Protein AF-A0A7W0WXT3-F1 (afdb_monomer)

Mean predicted aligned error: 9.87 Å

Foldseek 3Di:
DDQLADLVVDDPVLSVLVVVCVVVVHLVVSLVVLVVCCVPVVDQALRSLQRNLVSLCSCCVPPNVPCLQVSLVVSLVSNVVNVPCVSCVVVNVVSVVSNVVSVVVVVVLVVLLVVCVVDDLLPDDLVSLQSQLVVLLPDPALVSLLSSLVSLCVNLVPDPDLQSNQASLLSSLLSCLVSVVCVSNVVSLVVCLVCVVSHDVVSVLSSLLSQLVVCVVVVPPVSNVVSVVSVVVPPDDPAPVPDPVSLLVQLVVCLVVLVLVSNVSSLVRCVVPDDPVSCVVCVVSNVSSVPRD

Structure (mmCIF, N/CA/C/O backbone):
data_AF-A0A7W0WXT3-F1
#
_entry.id   AF-A0A7W0WXT3-F1
#
loop_
_atom_site.group_PDB
_atom_site.id
_atom_site.type_symbol
_atom_site.label_atom_id
_atom_site.label_alt_id
_atom_site.label_comp_id
_atom_site.label_asym_id
_atom_site.label_entity_id
_atom_site.label_seq_id
_atom_site.pdbx_PDB_ins_code
_atom_site.Cartn_x
_atom_site.Cartn_y
_atom_site.Cartn_z
_atom_site.occupancy
_atom_site.B_iso_or_equiv
_atom_site.auth_seq_id
_atom_site.auth_comp_id
_atom_site.auth_asym_id
_atom_site.auth_atom_id
_atom_site.pdbx_PDB_model_num
ATOM 1 N N . MET A 1 1 ? 7.977 16.049 -27.171 1.00 59.94 1 MET A N 1
ATOM 2 C CA . MET A 1 1 ? 9.254 15.889 -26.429 1.00 59.94 1 MET A CA 1
ATOM 3 C C . MET A 1 1 ? 10.232 15.123 -27.317 1.00 59.94 1 MET A C 1
ATOM 5 O O . MET A 1 1 ? 9.766 14.327 -28.118 1.00 59.94 1 MET A O 1
ATOM 9 N N . LYS A 1 2 ? 11.545 15.386 -27.258 1.00 81.50 2 LYS A N 1
ATOM 10 C CA . LYS A 1 2 ? 12.522 14.714 -28.136 1.00 81.50 2 LYS A CA 1
ATOM 11 C C . LYS A 1 2 ? 13.040 13.428 -27.480 1.00 81.50 2 LYS A C 1
ATOM 13 O O . LYS A 1 2 ? 13.512 13.492 -26.351 1.00 81.50 2 LYS A O 1
ATOM 18 N N . LEU A 1 3 ? 12.966 12.302 -28.191 1.00 88.12 3 LEU A N 1
ATOM 19 C CA . LEU A 1 3 ? 13.507 11.017 -27.741 1.00 88.12 3 LEU A CA 1
ATOM 20 C C . LEU A 1 3 ? 15.051 11.036 -27.706 1.00 88.12 3 LEU A C 1
ATOM 22 O O . LEU A 1 3 ? 15.671 11.705 -28.540 1.00 88.12 3 LEU A O 1
ATOM 26 N N . PRO A 1 4 ? 15.689 10.311 -26.766 1.00 88.31 4 PRO A N 1
ATOM 27 C CA . PRO A 1 4 ? 17.153 10.258 -26.641 1.00 88.31 4 PRO A CA 1
ATOM 28 C C . PRO A 1 4 ? 17.827 9.345 -27.679 1.00 88.31 4 PRO A C 1
ATOM 30 O O . PRO A 1 4 ? 19.053 9.353 -27.821 1.00 88.31 4 PRO A O 1
ATOM 33 N N . VAL A 1 5 ? 17.031 8.548 -28.391 1.00 89.44 5 VAL A N 1
ATOM 34 C CA . VAL A 1 5 ? 17.455 7.577 -29.401 1.00 89.44 5 VAL A CA 1
ATOM 35 C C . VAL A 1 5 ? 16.490 7.668 -30.579 1.00 89.44 5 VAL A C 1
ATOM 37 O O . VAL A 1 5 ? 15.307 7.952 -30.387 1.00 89.44 5 VAL A O 1
ATOM 40 N N . ASP A 1 6 ? 17.008 7.451 -31.784 1.00 91.25 6 ASP A N 1
ATOM 41 C CA . ASP A 1 6 ? 16.190 7.287 -32.983 1.00 91.25 6 ASP A CA 1
ATOM 42 C C . ASP A 1 6 ? 15.402 5.969 -32.912 1.00 91.25 6 ASP A C 1
ATOM 44 O O . ASP A 1 6 ? 15.968 4.933 -32.558 1.00 91.25 6 ASP A O 1
ATOM 48 N N . LEU A 1 7 ? 14.112 5.990 -33.246 1.00 91.62 7 LEU A N 1
ATOM 49 C CA . LEU A 1 7 ? 13.278 4.786 -33.209 1.00 91.62 7 LEU A CA 1
ATOM 50 C C . LEU A 1 7 ? 13.746 3.738 -34.220 1.00 91.62 7 LEU A C 1
ATOM 52 O O . LEU A 1 7 ? 13.616 2.548 -33.950 1.00 91.62 7 LEU A O 1
ATOM 56 N N . ASP A 1 8 ? 14.366 4.162 -35.321 1.00 92.94 8 ASP A N 1
ATOM 57 C CA . ASP A 1 8 ? 14.917 3.255 -36.333 1.00 92.94 8 ASP A CA 1
ATOM 58 C C . ASP A 1 8 ? 16.146 2.477 -35.821 1.00 92.94 8 ASP A C 1
ATOM 60 O O . ASP A 1 8 ? 16.571 1.491 -36.423 1.00 92.94 8 ASP A O 1
ATOM 64 N N . ALA A 1 9 ? 16.725 2.895 -34.688 1.00 91.44 9 ALA A N 1
ATOM 65 C CA . ALA A 1 9 ? 17.807 2.179 -34.014 1.00 91.44 9 ALA A CA 1
ATOM 66 C C . ALA A 1 9 ? 17.304 1.097 -33.037 1.00 91.44 9 ALA A C 1
ATOM 68 O O . ALA A 1 9 ? 18.121 0.429 -32.393 1.00 91.44 9 ALA A O 1
ATOM 69 N N . LEU A 1 10 ? 15.985 0.938 -32.895 1.00 94.00 10 LEU A N 1
ATOM 70 C CA . LEU A 1 10 ? 15.347 -0.073 -32.058 1.00 94.00 10 LEU A CA 1
ATOM 71 C C . LEU A 1 10 ? 14.785 -1.216 -32.921 1.00 94.00 10 LEU A C 1
ATOM 73 O O . LEU A 1 10 ? 14.433 -1.000 -34.080 1.00 94.00 10 LEU A O 1
ATOM 77 N N . PRO A 1 11 ? 14.647 -2.435 -32.367 1.00 94.50 11 PRO A N 1
ATOM 78 C CA . PRO A 1 11 ? 13.794 -3.460 -32.964 1.00 94.50 11 PRO A CA 1
ATOM 79 C C . PRO A 1 11 ? 12.384 -2.912 -33.234 1.00 94.50 11 PRO A C 1
ATOM 81 O O . PRO A 1 11 ? 11.833 -2.204 -32.392 1.00 94.50 11 PRO A O 1
ATOM 84 N N . GLU A 1 12 ? 11.791 -3.255 -34.380 1.00 92.62 12 GLU A N 1
ATOM 85 C CA . GLU A 1 12 ? 10.506 -2.697 -34.841 1.00 92.62 12 GLU A CA 1
ATOM 86 C C . GLU A 1 12 ? 9.376 -2.864 -33.813 1.00 92.62 12 GLU A C 1
ATOM 88 O O . GLU A 1 12 ? 8.598 -1.940 -33.575 1.00 92.62 12 GLU A O 1
ATOM 93 N N . GLU A 1 13 ? 9.335 -4.018 -33.148 1.00 92.06 13 GLU A N 1
ATOM 94 C CA . GLU A 1 13 ? 8.378 -4.317 -32.083 1.00 92.06 13 GLU A CA 1
ATOM 95 C C . GLU A 1 13 ? 8.515 -3.358 -30.892 1.00 92.06 13 GLU A C 1
ATOM 97 O O . GLU A 1 13 ? 7.525 -2.795 -30.427 1.00 92.06 13 GLU A O 1
ATOM 102 N N . LEU A 1 14 ? 9.747 -3.092 -30.452 1.00 94.19 14 LEU A N 1
ATOM 103 C CA . LEU A 1 14 ? 10.025 -2.145 -29.373 1.00 94.19 14 LEU A CA 1
ATOM 104 C C . LEU A 1 14 ? 9.733 -0.702 -29.802 1.00 94.19 14 LEU A C 1
ATOM 106 O O . LEU A 1 14 ? 9.174 0.076 -29.031 1.00 94.19 14 LEU A O 1
ATOM 110 N N . ALA A 1 15 ? 10.058 -0.342 -31.046 1.00 94.81 15 ALA A N 1
ATOM 111 C CA . ALA A 1 15 ? 9.742 0.973 -31.597 1.00 94.81 15 ALA A CA 1
ATOM 112 C C . ALA A 1 15 ? 8.228 1.237 -31.629 1.00 94.81 15 ALA A C 1
ATOM 114 O O . ALA A 1 15 ? 7.806 2.368 -31.389 1.00 94.81 15 ALA A O 1
ATOM 115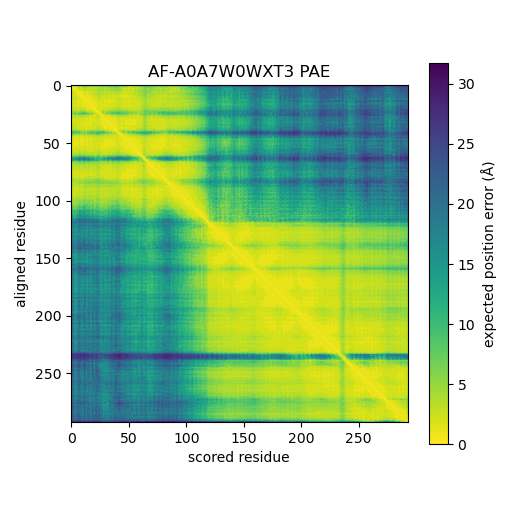 N N . ARG A 1 16 ? 7.404 0.213 -31.897 1.00 93.00 16 ARG A N 1
ATOM 116 C CA . ARG A 1 16 ? 5.939 0.314 -31.827 1.00 93.00 16 ARG A CA 1
ATOM 117 C C . ARG A 1 16 ? 5.467 0.634 -30.408 1.00 93.00 16 ARG A C 1
ATOM 119 O O . ARG A 1 16 ? 4.740 1.608 -30.248 1.00 93.00 16 ARG A O 1
ATOM 126 N N . HIS A 1 17 ? 5.944 -0.100 -29.402 1.00 91.62 17 HIS A N 1
ATOM 127 C CA . HIS A 1 17 ? 5.567 0.142 -28.005 1.00 91.62 17 HIS A CA 1
ATOM 128 C C . HIS A 1 17 ? 5.944 1.548 -27.518 1.00 91.62 17 HIS A C 1
ATOM 130 O O . HIS A 1 17 ? 5.178 2.173 -26.794 1.00 91.62 17 HIS A O 1
ATOM 136 N N . VAL A 1 18 ? 7.082 2.097 -27.965 1.00 91.94 18 VAL A N 1
ATOM 137 C CA . VAL A 1 18 ? 7.454 3.488 -27.641 1.00 91.94 18 VAL A CA 1
ATOM 138 C C . VAL A 1 18 ? 6.474 4.497 -28.250 1.00 91.94 18 VAL A C 1
ATOM 140 O O . VAL A 1 18 ? 6.168 5.496 -27.605 1.00 91.94 18 VAL A O 1
ATOM 143 N N . ARG A 1 19 ? 5.981 4.268 -29.476 1.00 90.94 19 ARG A N 1
ATOM 144 C CA . ARG A 1 19 ? 4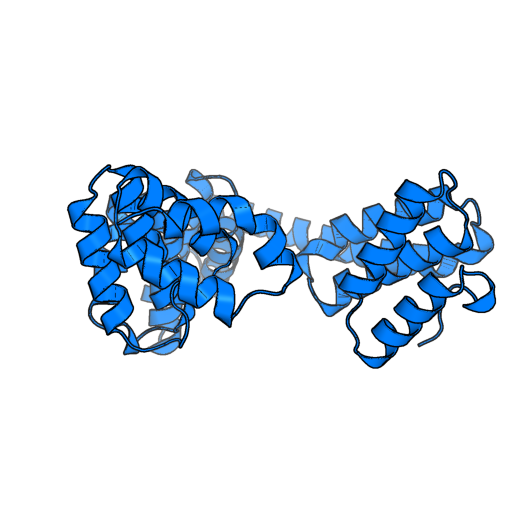.998 5.164 -30.116 1.00 90.94 19 ARG A CA 1
ATOM 145 C C . ARG A 1 19 ? 3.656 5.122 -29.390 1.00 90.94 19 ARG A C 1
ATOM 147 O O . ARG A 1 19 ? 3.127 6.174 -29.061 1.00 90.94 19 ARG A O 1
ATOM 154 N N . GLU A 1 20 ? 3.166 3.922 -29.092 1.00 86.69 20 GLU A N 1
ATOM 155 C CA . GLU A 1 20 ? 1.920 3.718 -28.339 1.00 86.69 20 GLU A CA 1
ATOM 156 C C . GLU A 1 20 ? 1.993 4.411 -26.967 1.00 86.69 20 GLU A C 1
ATOM 158 O O . GLU A 1 20 ? 1.132 5.223 -26.633 1.00 86.69 20 GLU A O 1
ATOM 163 N N . ALA A 1 21 ? 3.089 4.211 -26.226 1.00 86.44 21 ALA A N 1
ATOM 164 C CA . ALA A 1 21 ? 3.306 4.866 -24.937 1.00 86.44 21 ALA A CA 1
ATOM 165 C C . ALA A 1 21 ? 3.367 6.403 -25.031 1.00 86.44 21 ALA A C 1
ATOM 167 O O . ALA A 1 21 ? 2.906 7.097 -24.126 1.00 86.44 21 ALA A O 1
ATOM 168 N N . GLN A 1 22 ? 3.920 6.958 -26.118 1.00 84.81 22 GLN A N 1
ATOM 169 C CA . GLN A 1 22 ? 3.941 8.409 -26.341 1.00 84.81 22 GLN A CA 1
ATOM 170 C C . GLN A 1 22 ? 2.551 8.999 -26.578 1.00 84.81 22 GLN A C 1
ATOM 172 O O . GLN A 1 22 ? 2.300 10.120 -26.131 1.00 84.81 22 GLN A O 1
ATOM 177 N N . ASP A 1 23 ? 1.686 8.274 -27.284 1.00 79.19 23 ASP A N 1
ATOM 178 C CA . ASP A 1 23 ? 0.334 8.726 -27.609 1.00 79.19 23 ASP A CA 1
ATOM 179 C C . ASP A 1 23 ? -0.592 8.645 -26.385 1.00 79.19 23 ASP A C 1
ATOM 181 O O . ASP A 1 23 ? -1.422 9.532 -26.174 1.00 79.19 23 ASP A O 1
ATOM 185 N N . GLU A 1 24 ? -0.414 7.621 -25.548 1.00 75.25 24 GLU A N 1
ATOM 186 C CA . GLU A 1 24 ? -1.240 7.386 -24.357 1.00 75.25 24 GLU A CA 1
ATOM 187 C C . GLU A 1 24 ? -0.694 8.052 -23.084 1.00 75.25 24 GLU A C 1
ATOM 189 O O . GLU A 1 24 ? -1.432 8.248 -22.119 1.00 75.25 24 GLU A O 1
ATOM 194 N N . GLY A 1 25 ? 0.588 8.431 -23.071 1.00 68.75 25 GLY A N 1
ATOM 195 C CA . GLY A 1 25 ? 1.256 8.986 -21.891 1.00 68.75 25 GLY A CA 1
ATOM 196 C C . GLY A 1 25 ? 1.469 7.965 -20.768 1.00 68.75 25 GLY A C 1
ATOM 197 O O . GLY A 1 25 ? 1.592 8.355 -19.610 1.00 68.75 25 GLY A O 1
ATOM 198 N N . LEU A 1 26 ? 1.485 6.669 -21.096 1.00 76.44 26 LEU A N 1
ATOM 199 C CA . LEU A 1 26 ? 1.658 5.562 -20.154 1.00 76.44 26 LEU A CA 1
ATOM 200 C C . LEU A 1 26 ? 2.834 4.691 -20.600 1.00 76.44 26 LEU A C 1
ATOM 202 O O . LEU A 1 26 ? 2.798 4.071 -21.660 1.00 76.44 26 LEU A O 1
ATOM 206 N N . TRP A 1 27 ? 3.891 4.643 -19.789 1.00 83.94 27 TRP A N 1
ATOM 207 C CA . TRP A 1 27 ? 5.150 3.981 -20.154 1.00 83.94 27 TRP A CA 1
ATOM 208 C C . TRP A 1 27 ? 5.266 2.537 -19.652 1.00 83.94 27 TRP A C 1
ATOM 210 O O . TRP A 1 27 ? 6.140 1.814 -20.129 1.00 83.94 27 TRP A O 1
ATOM 220 N N . GLY A 1 28 ? 4.399 2.107 -18.727 1.00 84.69 28 GLY A N 1
ATOM 221 C CA . GLY A 1 28 ? 4.479 0.804 -18.052 1.00 84.69 28 GLY A CA 1
ATOM 222 C C . GLY A 1 28 ? 4.554 -0.394 -19.004 1.00 84.69 28 GLY A C 1
ATOM 223 O O . GLY A 1 28 ? 5.505 -1.172 -18.939 1.00 84.69 28 GLY A O 1
ATOM 224 N N . ASP A 1 29 ? 3.622 -0.497 -19.953 1.00 84.31 29 ASP A N 1
ATOM 225 C CA . ASP A 1 29 ? 3.583 -1.615 -20.910 1.00 84.31 29 ASP A CA 1
ATOM 226 C C . ASP A 1 29 ? 4.812 -1.633 -21.838 1.00 84.31 29 ASP A C 1
ATOM 228 O O . ASP A 1 29 ? 5.350 -2.695 -22.166 1.00 84.31 29 ASP A O 1
ATOM 232 N N . ALA A 1 30 ? 5.313 -0.455 -22.227 1.00 90.81 30 ALA A N 1
ATOM 233 C CA . ALA A 1 30 ? 6.529 -0.345 -23.027 1.00 90.81 30 ALA A CA 1
ATOM 234 C C . ALA A 1 30 ? 7.783 -0.732 -22.226 1.00 90.81 30 ALA A C 1
ATOM 236 O O . ALA A 1 30 ? 8.685 -1.368 -22.770 1.00 90.81 30 ALA A O 1
ATOM 237 N N . ILE A 1 31 ? 7.844 -0.393 -20.935 1.00 93.12 31 ILE A N 1
ATOM 238 C CA . ILE A 1 31 ? 8.919 -0.827 -20.034 1.00 93.12 31 ILE A CA 1
ATOM 239 C C . ILE A 1 31 ? 8.930 -2.359 -19.931 1.00 93.12 31 ILE A C 1
ATOM 241 O O . ILE A 1 31 ? 9.986 -2.956 -20.147 1.00 93.12 31 ILE A O 1
ATOM 245 N N . GLU A 1 32 ? 7.774 -2.997 -19.699 1.00 90.31 32 GLU A N 1
ATOM 246 C CA . GLU A 1 32 ? 7.665 -4.465 -19.627 1.00 90.31 32 GLU A CA 1
ATOM 247 C C . GLU A 1 32 ? 8.148 -5.137 -20.922 1.00 90.31 32 GLU A C 1
ATOM 249 O O . GLU A 1 32 ? 8.932 -6.089 -20.877 1.00 90.31 32 GLU A O 1
ATOM 254 N N . ALA A 1 33 ? 7.737 -4.619 -22.085 1.00 92.00 33 ALA A N 1
ATOM 255 C CA . ALA A 1 33 ? 8.147 -5.159 -23.380 1.00 92.00 33 ALA A CA 1
ATOM 256 C C . ALA A 1 33 ? 9.671 -5.078 -23.595 1.00 92.00 33 ALA A C 1
ATOM 258 O O . ALA A 1 33 ? 10.285 -6.016 -24.106 1.00 92.00 33 ALA A O 1
ATOM 259 N N . PHE A 1 34 ? 10.304 -3.977 -23.179 1.00 95.56 34 PHE A N 1
ATOM 260 C CA . PHE A 1 34 ? 11.757 -3.811 -23.280 1.00 95.56 34 PHE A CA 1
ATOM 261 C C . PHE A 1 34 ? 12.517 -4.747 -22.338 1.00 95.56 34 PHE A C 1
ATOM 263 O O . PHE A 1 34 ? 13.553 -5.288 -22.727 1.00 95.56 34 PHE A O 1
ATOM 270 N N . GLU A 1 35 ? 12.032 -4.931 -21.110 1.00 93.44 35 GLU A N 1
ATOM 271 C CA . GLU A 1 35 ? 12.643 -5.842 -20.139 1.00 93.44 35 GLU A CA 1
ATOM 272 C C . GLU A 1 35 ? 12.563 -7.294 -20.615 1.00 93.44 35 GLU A C 1
ATOM 274 O O . GLU A 1 35 ? 13.596 -7.962 -20.686 1.00 93.44 35 GLU A O 1
ATOM 279 N N . ALA A 1 36 ? 11.381 -7.740 -21.053 1.00 92.19 36 ALA A N 1
ATOM 280 C CA . ALA A 1 36 ? 11.187 -9.079 -21.606 1.00 92.19 36 ALA A CA 1
ATOM 281 C C . ALA A 1 36 ? 12.091 -9.328 -22.824 1.00 92.19 36 ALA A C 1
ATOM 283 O O . ALA A 1 36 ? 12.776 -10.348 -22.904 1.00 92.19 36 ALA A O 1
ATOM 284 N N . TRP A 1 37 ? 12.170 -8.358 -23.740 1.00 94.38 37 TRP A N 1
ATOM 285 C CA . TRP A 1 37 ? 13.035 -8.469 -24.911 1.00 94.38 37 TRP A CA 1
ATOM 286 C C . TRP A 1 37 ? 14.519 -8.575 -24.533 1.00 94.38 37 TRP A C 1
ATOM 288 O O . TRP A 1 37 ? 15.250 -9.368 -25.127 1.00 94.38 37 TRP A O 1
ATOM 298 N N . LEU A 1 38 ? 14.989 -7.797 -23.549 1.00 92.75 38 LEU A N 1
ATOM 299 C CA . LEU A 1 38 ? 16.383 -7.850 -23.088 1.00 92.75 38 LEU A CA 1
ATOM 300 C C . LEU A 1 38 ? 16.732 -9.197 -22.440 1.00 92.75 38 LEU A C 1
ATOM 302 O O . LEU A 1 38 ? 17.863 -9.665 -22.610 1.00 92.75 38 LEU A O 1
ATOM 306 N N . ASP A 1 39 ? 15.786 -9.804 -21.726 1.00 89.62 39 ASP A N 1
ATOM 307 C CA . ASP A 1 39 ? 15.954 -11.120 -21.107 1.00 89.62 39 ASP A CA 1
ATOM 308 C C . ASP A 1 39 ? 16.013 -12.241 -22.160 1.00 89.62 39 ASP A C 1
ATOM 310 O O . ASP A 1 39 ? 16.836 -13.154 -22.054 1.00 89.62 39 ASP A O 1
ATOM 314 N N . GLU A 1 40 ? 15.209 -12.145 -23.222 1.00 88.44 40 GLU A N 1
ATOM 315 C CA . GLU A 1 40 ? 15.158 -13.136 -24.305 1.00 88.44 40 GLU A CA 1
ATOM 316 C C . GLU A 1 40 ? 16.307 -13.006 -25.318 1.00 88.44 40 GLU A C 1
ATOM 318 O O . GLU A 1 40 ? 16.862 -14.008 -25.778 1.00 88.44 40 GLU A O 1
ATOM 323 N N . ALA A 1 41 ? 16.698 -11.780 -25.679 1.00 82.44 41 ALA A N 1
ATOM 324 C CA . ALA A 1 41 ? 17.658 -11.526 -26.754 1.00 82.44 41 ALA A CA 1
ATOM 325 C C . ALA A 1 41 ? 19.098 -11.958 -26.415 1.00 82.44 41 ALA A C 1
ATOM 327 O O . ALA A 1 41 ? 19.949 -12.048 -27.309 1.00 82.44 41 ALA A O 1
ATOM 328 N N . GLY A 1 42 ? 19.412 -12.162 -25.129 1.00 75.81 42 GLY A N 1
ATOM 329 C CA . GLY A 1 42 ? 20.752 -12.523 -24.645 1.00 75.81 42 GLY A CA 1
ATOM 330 C C . GLY A 1 42 ? 21.839 -11.476 -24.944 1.00 75.81 42 GLY A C 1
ATOM 331 O O . GLY A 1 42 ? 23.031 -11.736 -24.764 1.00 75.81 42 GLY A O 1
ATOM 332 N N . LYS A 1 43 ? 21.449 -10.291 -25.429 1.00 84.75 43 LYS A N 1
ATOM 333 C CA . LYS A 1 43 ? 22.307 -9.147 -25.756 1.00 84.75 43 LYS A CA 1
ATOM 334 C C . LYS A 1 43 ? 21.623 -7.866 -25.303 1.00 84.75 43 LYS A C 1
ATOM 336 O O . LYS A 1 43 ? 20.409 -7.736 -25.396 1.00 84.75 43 LYS A O 1
ATOM 341 N N . ARG A 1 44 ? 22.426 -6.892 -24.875 1.00 92.56 44 ARG A N 1
ATOM 342 C CA . ARG A 1 44 ? 21.950 -5.636 -24.280 1.00 92.56 44 ARG A CA 1
ATOM 343 C C . ARG A 1 44 ? 22.446 -4.433 -25.097 1.00 92.56 44 ARG A C 1
ATOM 345 O O . ARG A 1 44 ? 23.456 -3.823 -24.752 1.00 92.56 44 ARG A O 1
ATOM 352 N N . PRO A 1 45 ? 21.830 -4.151 -26.263 1.00 94.50 45 PRO A N 1
ATOM 353 C CA . PRO A 1 45 ? 22.291 -3.106 -27.172 1.00 94.50 45 PRO A CA 1
ATOM 354 C C . PRO A 1 45 ? 22.033 -1.703 -26.606 1.00 94.50 45 PRO A C 1
ATOM 356 O O . PRO A 1 45 ? 20.984 -1.429 -26.025 1.00 94.50 45 PRO A O 1
ATOM 359 N N . ALA A 1 46 ? 22.981 -0.787 -26.830 1.00 94.38 46 ALA A N 1
ATOM 360 C CA . ALA A 1 46 ? 22.945 0.565 -26.269 1.00 94.38 46 ALA A CA 1
ATOM 361 C C . ALA A 1 46 ? 21.661 1.367 -26.590 1.00 94.38 46 ALA A C 1
ATOM 363 O O . ALA A 1 46 ? 21.117 1.955 -25.658 1.00 94.38 46 ALA A O 1
ATOM 364 N N . PRO A 1 47 ? 21.118 1.378 -27.829 1.00 94.75 47 PRO A N 1
ATOM 365 C CA . PRO A 1 47 ? 19.852 2.058 -28.138 1.00 94.75 47 PRO A CA 1
ATOM 366 C C . PRO A 1 47 ? 18.681 1.623 -27.245 1.00 94.75 47 PRO A C 1
ATOM 368 O O . PRO A 1 47 ? 17.932 2.466 -26.755 1.00 94.75 47 PRO A O 1
ATOM 371 N N . VAL A 1 48 ? 18.569 0.317 -26.978 1.00 95.75 48 VAL A N 1
ATOM 372 C CA . VAL A 1 48 ? 17.501 -0.267 -26.151 1.00 95.75 48 VAL A CA 1
ATOM 373 C C . VAL A 1 48 ? 17.692 0.112 -24.682 1.00 95.75 48 VAL A C 1
ATOM 375 O O . VAL A 1 48 ? 16.747 0.566 -24.046 1.00 95.75 48 VAL A O 1
ATOM 378 N N . LEU A 1 49 ? 18.923 0.021 -24.162 1.00 96.62 49 LEU A N 1
ATOM 379 C CA . LEU A 1 49 ? 19.242 0.413 -22.781 1.00 96.62 49 LEU A CA 1
ATOM 380 C C . LEU A 1 49 ? 18.980 1.903 -22.516 1.00 96.62 49 LEU A C 1
ATOM 382 O O . LEU A 1 49 ? 18.427 2.258 -21.477 1.00 96.62 49 LEU A O 1
ATOM 386 N N . ILE A 1 50 ? 19.355 2.779 -23.454 1.00 96.56 50 ILE A N 1
ATOM 387 C CA . ILE A 1 50 ? 19.156 4.230 -23.324 1.00 96.56 50 ILE A CA 1
ATOM 388 C C . ILE A 1 50 ? 17.665 4.582 -23.371 1.00 96.56 50 ILE A C 1
ATOM 390 O O . ILE A 1 50 ? 17.219 5.428 -22.596 1.00 96.56 50 ILE A O 1
ATOM 394 N N . MET A 1 51 ? 16.893 3.942 -24.255 1.00 96.69 51 MET A N 1
ATOM 395 C CA . MET A 1 51 ? 15.449 4.165 -24.329 1.00 96.69 51 MET A CA 1
ATOM 396 C C . MET A 1 51 ? 14.735 3.641 -23.077 1.00 96.69 51 MET A C 1
ATOM 398 O O . MET A 1 51 ? 13.929 4.365 -22.502 1.00 96.69 51 MET A O 1
ATOM 402 N N . LEU A 1 52 ? 15.092 2.450 -22.583 1.00 96.56 52 LEU A N 1
ATOM 403 C CA . LEU A 1 52 ? 14.552 1.921 -21.328 1.00 96.56 52 LEU A CA 1
ATOM 404 C C . LEU A 1 52 ? 14.856 2.847 -20.140 1.00 96.56 52 LEU A C 1
ATOM 406 O O . LEU A 1 52 ? 13.960 3.165 -19.365 1.00 96.56 52 LEU A O 1
ATOM 410 N N . ALA A 1 53 ? 16.091 3.348 -20.027 1.00 96.31 53 ALA A N 1
ATOM 411 C CA . ALA A 1 53 ? 16.464 4.313 -18.991 1.00 96.31 53 ALA A CA 1
ATOM 412 C C . ALA A 1 53 ? 15.616 5.595 -19.048 1.00 96.31 53 ALA A C 1
ATOM 414 O O . ALA A 1 53 ? 15.234 6.142 -18.014 1.00 96.31 53 ALA A O 1
ATOM 415 N N . PHE A 1 54 ? 15.314 6.075 -20.255 1.00 94.81 54 PHE A N 1
ATOM 416 C CA . PHE A 1 54 ? 14.448 7.230 -20.451 1.00 94.81 54 PHE A CA 1
ATOM 417 C C . PHE A 1 54 ? 13.008 6.949 -20.030 1.00 94.81 54 PHE A C 1
ATOM 419 O O . PHE A 1 54 ? 12.455 7.744 -19.277 1.00 94.81 54 PHE A O 1
ATOM 426 N N . MET A 1 55 ? 12.423 5.828 -20.458 1.00 93.75 55 MET A N 1
ATOM 427 C CA . MET A 1 55 ? 11.047 5.471 -20.102 1.00 93.75 55 MET A CA 1
ATOM 428 C C . MET A 1 55 ? 10.888 5.283 -18.591 1.00 93.75 55 MET A C 1
ATOM 430 O O . MET A 1 55 ? 9.985 5.877 -18.017 1.00 93.75 55 MET A O 1
ATOM 434 N N . LEU A 1 56 ? 11.819 4.585 -17.925 1.00 91.38 56 LEU A N 1
ATOM 435 C CA . LEU A 1 56 ? 11.827 4.447 -16.459 1.00 91.38 56 LEU A CA 1
ATOM 436 C C . LEU A 1 56 ? 11.872 5.806 -15.750 1.00 91.38 56 LEU A C 1
ATOM 438 O O . LEU A 1 56 ? 11.181 6.023 -14.760 1.00 91.38 56 LEU A O 1
ATOM 442 N N . TYR A 1 57 ? 12.681 6.741 -16.256 1.00 90.81 57 TYR A N 1
ATOM 443 C CA . TYR A 1 57 ? 12.742 8.087 -15.696 1.00 90.81 57 TYR A CA 1
ATOM 444 C C . TYR A 1 57 ? 11.447 8.882 -15.923 1.00 90.81 57 TYR A C 1
ATOM 446 O O . TYR A 1 57 ? 11.022 9.619 -15.035 1.00 90.81 57 TYR A O 1
ATOM 454 N N . ARG A 1 58 ? 10.822 8.756 -17.100 1.00 88.62 58 ARG A N 1
ATOM 455 C CA . ARG A 1 58 ? 9.543 9.418 -17.401 1.00 88.62 58 ARG A CA 1
ATOM 456 C C . ARG A 1 58 ? 8.421 8.885 -16.526 1.00 88.62 58 ARG A C 1
ATOM 458 O O . ARG A 1 58 ? 7.736 9.689 -15.904 1.00 88.62 58 ARG A O 1
ATOM 465 N N . ASP A 1 59 ? 8.317 7.569 -16.418 1.00 86.38 59 ASP A N 1
ATOM 466 C CA . ASP A 1 59 ? 7.335 6.890 -15.579 1.00 86.38 59 ASP A CA 1
ATOM 467 C C . ASP A 1 59 ? 7.452 7.329 -14.110 1.00 86.38 59 ASP A C 1
ATOM 469 O O . ASP A 1 59 ? 6.473 7.756 -13.497 1.00 86.38 59 ASP A O 1
ATOM 473 N N . ALA A 1 60 ? 8.683 7.402 -13.586 1.00 83.94 60 ALA A N 1
ATOM 474 C CA . ALA A 1 60 ? 8.946 7.900 -12.236 1.00 83.94 60 ALA A CA 1
ATOM 475 C C . ALA A 1 60 ? 8.509 9.363 -12.015 1.00 83.94 60 ALA A C 1
ATOM 477 O O . ALA A 1 60 ? 8.120 9.740 -10.913 1.00 83.94 60 ALA A O 1
ATOM 478 N N . LEU A 1 61 ? 8.581 10.220 -13.039 1.00 81.69 61 LEU A N 1
ATOM 479 C CA . LEU A 1 61 ? 8.142 11.614 -12.927 1.00 81.69 61 LEU A CA 1
ATOM 480 C C . LEU A 1 61 ? 6.629 11.794 -13.086 1.00 81.69 61 LEU A C 1
ATOM 482 O O . LEU A 1 61 ? 6.082 12.748 -12.533 1.00 81.69 61 LEU A O 1
ATOM 486 N N . GLU A 1 62 ? 5.984 10.952 -13.891 1.00 72.44 62 GLU A N 1
ATOM 487 C CA . GLU A 1 62 ? 4.580 11.107 -14.286 1.00 72.44 62 GLU A CA 1
ATOM 488 C C . GLU A 1 62 ? 3.627 10.337 -13.370 1.00 72.44 62 GLU A C 1
ATOM 490 O O . GLU A 1 62 ? 2.542 10.836 -13.073 1.00 72.44 62 GLU A O 1
ATOM 495 N N . VAL A 1 63 ? 4.036 9.162 -12.886 1.00 59.38 63 VAL A N 1
ATOM 496 C CA . VAL A 1 63 ? 3.147 8.229 -12.183 1.00 59.38 63 VAL A CA 1
ATOM 497 C C . VAL A 1 63 ? 3.466 8.147 -10.687 1.00 59.38 63 VAL A C 1
ATOM 499 O O . VAL A 1 63 ? 2.543 8.054 -9.878 1.00 59.38 63 VAL A O 1
ATOM 502 N N . MET A 1 64 ? 4.745 8.209 -10.279 1.00 58.56 64 MET A N 1
ATOM 503 C CA . MET A 1 64 ? 5.143 7.886 -8.895 1.00 58.56 64 MET A CA 1
ATOM 504 C C . MET A 1 64 ? 6.297 8.755 -8.361 1.00 58.56 64 MET A C 1
ATOM 506 O O . MET A 1 64 ? 7.463 8.364 -8.416 1.00 58.56 64 MET A O 1
ATOM 510 N N . VAL A 1 65 ? 5.968 9.902 -7.746 1.00 58.09 65 VAL A N 1
ATOM 511 C CA . VAL A 1 65 ? 6.947 10.832 -7.127 1.00 58.09 65 VAL A CA 1
ATOM 512 C C . VAL A 1 65 ? 7.894 10.122 -6.148 1.00 58.09 65 VAL A C 1
ATOM 514 O O . VAL A 1 65 ? 9.067 10.480 -6.070 1.00 58.09 65 VAL A O 1
ATOM 517 N N . ASP A 1 66 ? 7.420 9.085 -5.458 1.00 63.50 66 ASP A N 1
ATOM 518 C CA . ASP A 1 66 ? 8.183 8.376 -4.424 1.00 63.50 66 ASP A CA 1
ATOM 519 C C . ASP A 1 66 ? 9.167 7.325 -4.978 1.00 63.50 66 ASP A C 1
ATOM 521 O O . ASP A 1 66 ? 9.931 6.736 -4.215 1.00 63.50 66 ASP A O 1
ATOM 525 N N . GLN A 1 67 ? 9.185 7.088 -6.296 1.00 75.06 67 GLN A N 1
ATOM 526 C CA . GLN A 1 67 ? 10.086 6.125 -6.951 1.00 75.06 67 GLN A CA 1
ATOM 527 C C . GLN A 1 67 ? 11.216 6.787 -7.754 1.00 75.06 67 GLN A C 1
ATOM 529 O O . GLN A 1 67 ? 12.018 6.096 -8.390 1.00 75.06 67 GLN A O 1
ATOM 534 N N . VAL A 1 68 ? 11.326 8.121 -7.711 1.00 83.38 68 VAL A N 1
ATOM 535 C CA . VAL A 1 68 ? 12.323 8.885 -8.480 1.00 83.38 68 VAL A CA 1
ATOM 536 C C . VAL A 1 68 ? 13.760 8.470 -8.145 1.00 83.38 68 VAL A C 1
ATOM 538 O O . VAL A 1 68 ? 14.581 8.376 -9.059 1.00 83.38 68 VAL A O 1
ATOM 541 N N . ASP A 1 69 ? 14.082 8.186 -6.877 1.00 85.19 69 ASP A N 1
ATOM 542 C CA . ASP A 1 69 ? 15.424 7.721 -6.493 1.00 85.19 69 ASP A CA 1
ATOM 543 C C . ASP A 1 69 ? 15.736 6.313 -7.031 1.00 85.19 69 ASP A C 1
ATOM 545 O O . ASP A 1 69 ? 16.772 6.098 -7.669 1.00 85.19 69 ASP A O 1
ATOM 549 N N . GLU A 1 70 ? 14.831 5.354 -6.820 1.00 87.69 70 GLU A N 1
ATOM 550 C CA . GLU A 1 70 ? 15.023 3.954 -7.215 1.00 87.69 70 GLU A CA 1
ATOM 551 C C . GLU A 1 70 ? 15.102 3.804 -8.739 1.00 87.69 70 GLU A C 1
ATOM 553 O O . GLU A 1 70 ? 16.113 3.331 -9.274 1.00 87.69 70 GLU A O 1
ATOM 558 N N . LEU A 1 71 ? 14.070 4.266 -9.450 1.00 88.94 71 LEU A N 1
ATOM 559 C CA . LEU A 1 71 ? 13.996 4.164 -10.906 1.00 88.94 71 LEU A CA 1
ATOM 560 C C . LEU A 1 71 ? 15.041 5.054 -11.582 1.00 88.94 71 LEU A C 1
ATOM 562 O O . LEU A 1 71 ? 15.635 4.650 -12.581 1.00 88.94 71 LEU A O 1
ATOM 566 N N . GLY A 1 72 ? 15.350 6.220 -11.006 1.00 90.81 72 GLY A N 1
ATOM 567 C CA . GLY A 1 72 ? 16.435 7.080 -11.476 1.00 90.81 72 GLY A CA 1
ATOM 568 C C . GLY A 1 72 ? 17.814 6.431 -11.325 1.00 90.81 72 GLY A C 1
ATOM 569 O O . GLY A 1 72 ? 18.628 6.480 -12.248 1.00 90.81 72 GLY A O 1
ATOM 570 N N . THR A 1 73 ? 18.080 5.754 -10.205 1.00 92.06 73 THR A N 1
ATOM 571 C CA . THR A 1 73 ? 19.332 5.004 -10.002 1.00 92.06 73 THR A CA 1
ATOM 572 C C . THR A 1 73 ? 19.441 3.837 -10.984 1.00 92.06 73 THR A C 1
ATOM 574 O O . THR A 1 73 ? 20.496 3.637 -11.594 1.00 92.06 73 THR A O 1
ATOM 577 N N . ARG A 1 74 ? 18.341 3.106 -11.204 1.00 94.44 74 ARG A N 1
ATOM 578 C CA . ARG A 1 74 ? 18.271 2.026 -12.197 1.00 94.44 74 ARG A CA 1
ATOM 579 C C . ARG A 1 74 ? 18.506 2.549 -13.617 1.00 94.44 74 ARG A C 1
ATOM 581 O O . ARG A 1 74 ? 19.291 1.965 -14.362 1.00 94.44 74 ARG A O 1
ATOM 588 N N . ALA A 1 75 ? 17.904 3.683 -13.967 1.00 94.81 75 ALA A N 1
ATOM 589 C CA . ALA A 1 75 ? 18.118 4.349 -15.245 1.00 94.81 75 ALA A CA 1
ATOM 590 C C . ALA A 1 75 ? 19.588 4.759 -15.437 1.00 94.81 75 ALA A C 1
ATOM 592 O O . ALA A 1 75 ? 20.156 4.490 -16.493 1.00 94.81 75 ALA A O 1
ATOM 593 N N . ILE A 1 76 ? 20.250 5.330 -14.422 1.00 95.06 76 ILE A N 1
ATOM 594 C CA . ILE A 1 76 ? 21.688 5.658 -14.489 1.00 95.06 76 ILE A CA 1
ATOM 595 C C . ILE A 1 76 ? 22.529 4.400 -14.745 1.00 95.06 76 ILE A C 1
ATOM 597 O O . ILE A 1 76 ? 23.406 4.432 -15.609 1.00 95.06 76 ILE A O 1
ATOM 601 N N . ALA A 1 77 ? 22.238 3.288 -14.064 1.00 95.75 77 ALA A N 1
ATOM 602 C CA . ALA A 1 77 ? 22.954 2.029 -14.273 1.00 95.75 77 ALA A CA 1
ATOM 603 C C . ALA A 1 77 ? 22.819 1.512 -15.719 1.00 95.75 77 ALA A C 1
ATOM 605 O O . ALA A 1 77 ? 23.806 1.075 -16.309 1.00 95.75 77 ALA A O 1
ATOM 606 N N . LEU A 1 78 ? 21.630 1.631 -16.323 1.00 96.06 78 LEU A N 1
ATOM 607 C CA . LEU A 1 78 ? 21.405 1.296 -17.735 1.00 96.06 78 LEU A CA 1
ATOM 608 C C . LEU A 1 78 ? 22.202 2.211 -18.684 1.00 96.06 78 LEU A C 1
ATOM 610 O O . LEU A 1 78 ? 22.751 1.742 -19.683 1.00 96.06 78 LEU A O 1
ATOM 614 N N . LEU A 1 79 ? 22.318 3.508 -18.372 1.00 95.56 79 LEU A N 1
ATOM 615 C CA . LEU A 1 79 ? 23.136 4.444 -19.158 1.00 95.56 79 LEU A CA 1
ATOM 616 C C . LEU A 1 79 ? 24.638 4.142 -19.054 1.00 95.56 79 LEU A C 1
ATOM 618 O O . LEU A 1 79 ? 25.357 4.304 -20.046 1.00 95.56 79 LEU A O 1
ATOM 622 N N . ASP A 1 80 ? 25.112 3.710 -17.883 1.00 94.94 80 ASP A N 1
ATOM 623 C CA . ASP A 1 80 ? 26.495 3.267 -17.682 1.00 94.94 80 ASP A CA 1
ATOM 624 C C . ASP A 1 80 ? 26.767 1.957 -18.446 1.00 94.94 80 ASP A C 1
ATOM 626 O O . ASP A 1 80 ? 27.799 1.825 -19.113 1.00 94.94 80 ASP A O 1
ATOM 630 N N . GLU A 1 81 ? 25.810 1.023 -18.438 1.00 95.12 81 GLU A N 1
ATOM 631 C CA . GLU A 1 81 ? 25.883 -0.232 -19.191 1.00 95.12 81 GLU A CA 1
ATOM 632 C C . GLU A 1 81 ? 25.939 -0.000 -20.711 1.00 95.12 81 GLU A C 1
ATOM 634 O O . GLU A 1 81 ? 26.706 -0.662 -21.415 1.00 95.12 81 GLU A O 1
ATOM 639 N N . ALA A 1 82 ? 25.195 0.987 -21.218 1.00 93.62 82 ALA A N 1
ATOM 640 C CA . ALA A 1 82 ? 25.172 1.331 -22.638 1.00 93.62 82 ALA A CA 1
ATOM 641 C C . ALA A 1 82 ? 26.544 1.779 -23.183 1.00 93.62 82 ALA A C 1
ATOM 643 O O . ALA A 1 82 ? 26.762 1.723 -24.394 1.00 93.62 82 ALA A O 1
ATOM 644 N N . LYS A 1 83 ? 27.477 2.223 -22.321 1.00 90.12 83 LYS A N 1
ATOM 645 C CA . LYS A 1 83 ? 28.844 2.663 -22.680 1.00 90.12 83 LYS A CA 1
ATOM 646 C C . LYS A 1 83 ? 28.893 3.747 -23.776 1.00 90.12 83 LYS A C 1
ATOM 648 O O . LYS A 1 83 ? 29.852 3.820 -24.542 1.00 90.12 83 LYS A O 1
ATOM 653 N N . GLN A 1 84 ? 27.889 4.631 -23.822 1.00 90.25 84 GLN A N 1
ATOM 654 C CA . GLN A 1 84 ? 27.772 5.744 -24.784 1.00 90.25 84 GLN A CA 1
ATOM 655 C C . GLN A 1 84 ? 27.741 7.126 -24.091 1.00 90.25 84 GLN A C 1
ATOM 657 O O . GLN A 1 84 ? 26.781 7.884 -24.243 1.00 90.25 84 GLN A O 1
ATOM 662 N N . PRO A 1 85 ? 28.789 7.519 -23.339 1.00 84.00 85 PRO A N 1
ATOM 663 C CA . PRO A 1 85 ? 28.738 8.668 -22.427 1.00 84.00 85 PRO A CA 1
ATOM 664 C C . PRO A 1 85 ? 28.429 10.009 -23.109 1.00 84.00 85 PRO A C 1
ATOM 666 O O . PRO A 1 85 ? 27.828 10.885 -22.496 1.00 84.00 85 PRO A O 1
ATOM 669 N N . LYS A 1 86 ? 28.809 10.192 -24.382 1.00 87.00 86 LYS A N 1
ATOM 670 C CA . LYS A 1 86 ? 28.494 11.420 -25.136 1.00 87.00 86 LYS A CA 1
ATOM 671 C C . LYS A 1 86 ? 27.008 11.525 -25.483 1.00 87.00 86 LYS A C 1
ATOM 673 O O . LYS A 1 86 ? 26.454 12.616 -25.416 1.00 87.00 86 LYS A O 1
ATOM 678 N N . GLN A 1 87 ? 26.379 10.405 -25.840 1.00 86.50 87 GLN A N 1
ATOM 679 C CA . GLN A 1 87 ? 24.962 10.350 -26.198 1.00 86.50 87 GLN A CA 1
ATOM 680 C C . GLN A 1 87 ? 24.071 10.440 -24.952 1.00 86.50 87 GLN A C 1
ATOM 682 O O . GLN A 1 87 ? 23.013 11.060 -24.993 1.00 86.50 87 GLN A O 1
ATOM 687 N N . THR A 1 88 ? 24.521 9.879 -23.826 1.00 91.00 88 THR A N 1
ATOM 688 C CA . THR A 1 88 ? 23.731 9.797 -22.588 1.00 91.00 88 THR A CA 1
ATOM 689 C C . THR A 1 88 ? 23.925 10.975 -21.633 1.00 91.00 88 THR A C 1
ATOM 691 O O . THR A 1 88 ? 23.135 11.130 -20.705 1.00 91.00 88 THR A O 1
ATOM 694 N N . ALA A 1 89 ? 24.925 11.841 -21.844 1.00 90.38 89 ALA A N 1
ATOM 695 C CA . ALA A 1 89 ? 25.302 12.898 -20.896 1.00 90.38 89 ALA A CA 1
ATOM 696 C C . ALA A 1 89 ? 24.155 13.840 -20.488 1.00 90.38 89 ALA A C 1
ATOM 698 O O . ALA A 1 89 ? 24.075 14.237 -19.325 1.00 90.38 89 ALA A O 1
ATOM 699 N N . ALA A 1 90 ? 23.292 14.229 -21.430 1.00 90.81 90 ALA A N 1
ATOM 700 C CA . ALA A 1 90 ? 22.180 15.135 -21.145 1.00 90.81 90 ALA A CA 1
ATOM 701 C C . ALA A 1 90 ? 21.125 14.463 -20.254 1.00 90.81 90 ALA A C 1
ATOM 703 O O . ALA A 1 90 ? 20.810 14.989 -19.188 1.00 90.81 90 ALA A O 1
ATOM 704 N N . LEU A 1 91 ? 20.668 13.272 -20.657 1.00 92.44 91 LEU A N 1
ATOM 705 C CA . LEU A 1 91 ? 19.701 12.468 -19.911 1.00 92.44 91 LEU A CA 1
ATOM 706 C C . LEU A 1 91 ? 20.234 12.104 -18.518 1.00 92.44 91 LEU A C 1
ATOM 708 O O . LEU A 1 91 ? 19.546 12.301 -17.522 1.00 92.44 91 LEU A O 1
ATOM 712 N N . ARG A 1 92 ? 21.500 11.678 -18.426 1.00 94.56 92 ARG A N 1
ATOM 713 C CA . ARG A 1 92 ? 22.164 11.375 -17.151 1.00 94.56 92 ARG A CA 1
ATOM 714 C C . ARG A 1 92 ? 22.110 12.555 -16.182 1.00 94.56 92 ARG A C 1
ATOM 716 O O . ARG A 1 92 ? 21.693 12.384 -15.044 1.00 94.56 92 ARG A O 1
ATOM 723 N N . ARG A 1 93 ? 22.494 13.756 -16.629 1.00 93.44 93 ARG A N 1
ATOM 724 C CA . ARG A 1 93 ? 22.475 14.964 -15.782 1.00 93.44 93 ARG A CA 1
ATOM 725 C C . ARG A 1 93 ? 21.071 15.321 -15.305 1.00 93.44 93 ARG A C 1
ATOM 727 O O . ARG A 1 93 ? 20.922 15.883 -14.224 1.00 93.44 93 ARG A O 1
ATOM 734 N N . GLU A 1 94 ? 20.058 15.072 -16.124 1.00 92.69 94 GLU A N 1
ATOM 735 C CA . GLU A 1 94 ? 18.667 15.324 -15.757 1.00 92.69 94 GLU A CA 1
ATOM 736 C C . GLU A 1 94 ? 18.205 14.368 -14.652 1.00 92.69 94 GLU A C 1
ATOM 738 O O . GLU A 1 94 ? 17.730 14.831 -13.610 1.00 92.69 94 GLU A O 1
ATOM 743 N N . ILE A 1 95 ? 18.467 13.069 -14.829 1.00 92.62 95 ILE A N 1
ATOM 744 C CA . ILE A 1 95 ? 18.162 12.026 -13.845 1.00 92.62 95 ILE A CA 1
ATOM 745 C C . ILE A 1 95 ? 18.915 12.288 -12.534 1.00 92.62 95 ILE A C 1
ATOM 747 O O . ILE A 1 95 ? 18.295 12.354 -11.477 1.00 92.62 95 ILE A O 1
ATOM 751 N N . GLU A 1 96 ? 20.227 12.545 -12.582 1.00 93.94 96 GLU A N 1
ATOM 752 C CA . GLU A 1 96 ? 21.048 12.833 -11.394 1.00 93.94 96 GLU A CA 1
ATOM 753 C C . GLU A 1 96 ? 20.535 14.047 -10.607 1.00 93.94 96 GLU A C 1
ATOM 755 O O . GLU A 1 96 ? 20.513 14.033 -9.376 1.00 93.94 96 GLU A O 1
ATOM 760 N N . ARG A 1 97 ? 20.084 15.104 -11.294 1.00 91.12 97 ARG A N 1
ATOM 761 C CA . ARG A 1 97 ? 19.486 16.272 -10.630 1.00 91.12 97 ARG A CA 1
ATOM 762 C C . ARG A 1 97 ? 18.149 15.941 -9.981 1.00 91.12 97 ARG A C 1
ATOM 764 O O . ARG A 1 97 ? 17.862 16.481 -8.916 1.00 91.12 97 ARG A O 1
ATOM 771 N N . ALA A 1 98 ? 17.315 15.132 -10.630 1.00 87.44 98 ALA A N 1
ATOM 772 C CA . ALA A 1 98 ? 16.029 14.722 -10.076 1.00 87.44 98 ALA A CA 1
ATOM 773 C C . ALA A 1 98 ? 16.223 13.848 -8.832 1.00 87.44 98 ALA A C 1
ATOM 775 O O . ALA A 1 98 ? 15.716 14.205 -7.772 1.00 87.44 98 ALA A O 1
ATOM 776 N N . VAL A 1 99 ? 17.063 12.815 -8.937 1.00 88.25 99 VAL A N 1
ATOM 777 C CA . VAL A 1 99 ? 17.467 11.947 -7.823 1.00 88.25 99 VAL A CA 1
ATOM 778 C C . VAL A 1 99 ? 18.082 12.764 -6.684 1.00 88.25 99 VAL A C 1
ATOM 780 O O . VAL A 1 99 ? 17.711 12.600 -5.528 1.00 88.25 99 VAL A O 1
ATOM 783 N N . GLY A 1 100 ? 18.990 13.699 -6.986 1.00 87.25 100 GLY A N 1
ATOM 784 C CA . GLY A 1 100 ? 19.621 14.545 -5.970 1.00 87.25 100 GLY A CA 1
ATOM 785 C C . GLY A 1 100 ? 18.627 15.434 -5.216 1.00 87.25 100 GLY A C 1
ATOM 786 O O . GLY A 1 100 ? 18.714 15.546 -3.995 1.00 87.25 100 GLY A O 1
ATOM 787 N N . ARG A 1 101 ? 17.658 16.041 -5.919 1.00 86.56 101 ARG A N 1
ATOM 788 C CA . ARG A 1 101 ? 16.588 16.824 -5.276 1.00 86.56 101 ARG A CA 1
ATOM 789 C C . ARG A 1 101 ? 15.687 15.953 -4.409 1.00 86.56 101 ARG A C 1
ATOM 791 O O . ARG A 1 101 ? 15.305 16.397 -3.329 1.00 86.56 101 ARG A O 1
ATOM 798 N N . ASP A 1 102 ? 15.351 14.758 -4.881 1.00 84.56 102 ASP A N 1
ATOM 799 C CA . ASP A 1 102 ? 14.498 13.831 -4.145 1.00 84.56 102 ASP A CA 1
ATOM 800 C C . ASP A 1 102 ? 15.184 13.316 -2.873 1.00 84.56 102 ASP A C 1
ATOM 802 O O . ASP A 1 102 ? 14.633 13.427 -1.779 1.00 84.56 102 ASP A O 1
ATOM 806 N N . ARG A 1 103 ? 16.455 12.911 -2.969 1.00 84.25 103 ARG A N 1
ATOM 807 C CA . ARG A 1 103 ? 17.272 12.523 -1.809 1.00 84.25 103 ARG A CA 1
ATOM 808 C C . ARG A 1 103 ? 17.419 13.644 -0.789 1.00 84.25 103 ARG A C 1
ATOM 810 O O . ARG A 1 103 ? 17.299 13.393 0.407 1.00 84.25 103 ARG A O 1
ATOM 817 N N . GLU A 1 104 ? 17.668 14.876 -1.232 1.00 85.19 104 GLU A N 1
ATOM 818 C CA . GLU A 1 104 ? 17.778 16.022 -0.323 1.00 85.19 104 GLU A CA 1
ATOM 819 C C . GLU A 1 104 ? 16.438 16.328 0.358 1.00 85.19 104 GLU A C 1
ATOM 821 O O . GLU A 1 104 ? 16.397 16.538 1.569 1.00 85.19 104 GLU A O 1
ATOM 826 N N . ARG A 1 105 ? 15.324 16.275 -0.384 1.00 80.69 105 ARG A N 1
ATOM 827 C CA . ARG A 1 105 ? 13.975 16.397 0.187 1.00 80.69 105 ARG A CA 1
ATOM 828 C C . ARG A 1 105 ? 13.717 15.296 1.218 1.00 80.69 105 ARG A C 1
ATOM 830 O O . ARG A 1 105 ? 13.307 15.595 2.336 1.00 80.69 105 ARG A O 1
ATOM 837 N N . SER A 1 106 ? 14.003 14.044 0.867 1.00 78.94 106 SER A N 1
ATOM 838 C CA . SER A 1 106 ? 13.848 12.879 1.740 1.00 78.94 106 SER A CA 1
ATOM 839 C C . SER A 1 106 ? 14.694 13.003 3.009 1.00 78.94 106 SER A C 1
ATOM 841 O O . SER A 1 106 ? 14.200 12.760 4.113 1.00 78.94 106 SER A O 1
ATOM 843 N N . LYS A 1 107 ? 15.937 13.485 2.889 1.00 82.19 107 LYS A N 1
ATOM 844 C CA . LYS A 1 107 ? 16.819 13.769 4.025 1.00 82.19 107 LYS A CA 1
ATOM 845 C C . LYS A 1 107 ? 16.250 14.862 4.928 1.00 82.19 107 LYS A C 1
ATOM 847 O O . LYS A 1 107 ? 16.142 14.642 6.131 1.00 82.19 107 LYS A O 1
ATOM 852 N N . GLN A 1 108 ? 15.843 16.004 4.372 1.00 78.69 108 GLN A N 1
ATOM 853 C CA . GLN A 1 108 ? 15.261 17.106 5.148 1.00 78.69 108 GLN A CA 1
ATOM 854 C C . GLN A 1 108 ? 13.994 16.670 5.885 1.00 78.69 108 GLN A C 1
ATOM 856 O O . GLN A 1 108 ? 13.827 16.972 7.067 1.00 78.69 108 GLN A O 1
ATOM 861 N N . THR A 1 109 ? 13.116 15.923 5.216 1.00 74.81 109 THR A N 1
ATOM 862 C CA . THR A 1 109 ? 11.921 15.368 5.853 1.00 74.81 109 THR A CA 1
ATOM 863 C C . THR A 1 109 ? 12.279 14.336 6.925 1.00 74.81 109 THR A C 1
ATOM 865 O O . THR A 1 109 ? 11.719 14.382 8.015 1.00 74.81 109 THR A O 1
ATOM 868 N N . SER A 1 110 ? 13.259 13.461 6.688 1.00 72.56 110 SER A N 1
ATOM 869 C CA . SER A 1 110 ? 13.729 12.493 7.693 1.00 72.56 110 SER A CA 1
ATOM 870 C C . SER A 1 110 ? 14.303 13.182 8.935 1.00 72.56 110 SER A C 1
ATOM 872 O O . SER A 1 110 ? 14.015 12.780 10.061 1.00 72.56 110 SER A O 1
ATOM 874 N N . GLU A 1 111 ? 15.068 14.261 8.755 1.00 76.62 111 GLU A N 1
ATOM 875 C CA . GLU A 1 111 ? 15.588 15.073 9.858 1.00 76.62 111 GLU A CA 1
ATOM 876 C C . GLU A 1 111 ? 14.467 15.759 10.650 1.00 76.62 111 GLU A C 1
ATOM 878 O O . GLU A 1 111 ? 14.527 15.816 11.881 1.00 76.62 111 GLU A O 1
ATOM 883 N N . LYS A 1 112 ? 13.428 16.262 9.972 1.00 72.38 112 LYS A N 1
ATOM 884 C CA . LYS A 1 112 ? 12.237 16.816 10.633 1.00 72.38 112 LYS A CA 1
ATOM 885 C C . LYS A 1 112 ? 11.486 15.749 11.421 1.00 72.38 112 LYS A C 1
ATOM 887 O O . LYS A 1 112 ? 11.203 15.968 12.592 1.00 72.38 112 LYS A O 1
ATOM 892 N N . VAL A 1 113 ? 11.239 14.583 10.825 1.00 71.75 113 VAL A N 1
ATOM 893 C CA . VAL A 1 113 ? 10.585 13.444 11.487 1.00 71.75 113 VAL A CA 1
ATOM 894 C C . VAL A 1 113 ? 11.367 13.010 12.726 1.00 71.75 113 VAL A C 1
ATOM 896 O O . VAL A 1 113 ? 10.774 12.827 13.787 1.00 71.75 113 VAL A O 1
ATOM 899 N N . ALA A 1 114 ? 12.697 12.915 12.635 1.00 74.12 114 ALA A N 1
ATOM 900 C CA . ALA A 1 114 ? 13.548 12.581 13.775 1.00 74.12 114 ALA A CA 1
ATOM 901 C C . ALA A 1 114 ? 13.428 13.613 14.912 1.00 74.12 114 ALA A C 1
ATOM 903 O O . ALA A 1 114 ? 13.330 13.234 16.080 1.00 74.12 114 ALA A O 1
ATOM 904 N N . LYS A 1 115 ? 13.377 14.911 14.581 1.00 73.38 115 LYS A N 1
ATOM 905 C CA . LYS A 1 115 ? 13.151 15.987 15.561 1.00 73.38 115 LYS A CA 1
ATOM 906 C C . LYS A 1 115 ? 11.751 15.928 16.174 1.00 73.38 115 LYS A C 1
ATOM 908 O O . LYS A 1 115 ? 11.626 16.079 17.386 1.00 73.38 115 LYS A O 1
ATOM 913 N N . SER A 1 116 ? 10.717 15.697 15.369 1.00 73.56 116 SER A N 1
ATOM 914 C CA . SER A 1 116 ? 9.328 15.607 15.835 1.00 73.56 116 SER A CA 1
ATOM 915 C C . SER A 1 116 ? 9.107 14.393 16.735 1.00 73.56 116 SER A C 1
ATOM 917 O O . SER A 1 116 ? 8.459 14.517 17.767 1.00 73.56 116 SER A O 1
ATOM 919 N N . ARG A 1 117 ? 9.726 13.247 16.422 1.00 70.00 117 ARG A N 1
ATOM 920 C CA . ARG A 1 117 ? 9.666 12.025 17.242 1.00 70.00 117 ARG A CA 1
ATOM 921 C C . ARG A 1 117 ? 10.297 12.192 18.632 1.00 70.00 117 ARG A C 1
ATOM 923 O O . ARG A 1 117 ? 9.950 11.450 19.543 1.00 70.00 117 ARG A O 1
ATOM 930 N N . ALA A 1 118 ? 11.220 13.141 18.802 1.00 70.75 118 ALA A N 1
ATOM 931 C CA . ALA A 1 118 ? 11.846 13.433 20.093 1.00 70.75 118 ALA A CA 1
ATOM 932 C C . ALA A 1 118 ? 10.959 14.276 21.030 1.00 70.75 118 ALA A C 1
ATOM 934 O O . ALA A 1 118 ? 11.276 14.409 22.213 1.00 70.75 118 ALA A O 1
ATOM 935 N N . LYS A 1 119 ? 9.868 14.858 20.519 1.00 77.38 119 LYS A N 1
ATOM 936 C CA . LYS A 1 119 ? 8.908 15.648 21.294 1.00 77.38 119 LYS A CA 1
ATOM 937 C C . LYS A 1 119 ? 7.667 14.803 21.631 1.00 77.38 119 LYS A C 1
ATOM 939 O O . LYS A 1 119 ? 7.327 13.901 20.866 1.00 77.38 119 LYS A O 1
ATOM 944 N N . PRO A 1 120 ? 6.948 15.102 22.727 1.00 87.69 120 PRO A N 1
ATOM 945 C CA . PRO A 1 120 ? 5.590 14.592 22.924 1.00 87.69 120 PRO A CA 1
ATOM 946 C C . PRO A 1 120 ? 4.693 14.995 21.747 1.00 87.69 120 PRO A C 1
ATOM 948 O O . PRO A 1 120 ? 4.778 16.136 21.282 1.00 87.69 120 PRO A O 1
ATOM 951 N N . LEU A 1 121 ? 3.838 14.091 21.262 1.00 88.75 121 LEU A N 1
ATOM 952 C CA . LEU A 1 121 ? 3.018 14.344 20.070 1.00 88.75 121 LEU A CA 1
ATOM 953 C C . LEU A 1 121 ? 2.074 15.537 20.271 1.00 88.75 121 LEU A C 1
ATOM 955 O O . LEU A 1 121 ? 1.897 16.346 19.370 1.00 88.75 121 LEU A O 1
ATOM 959 N N . GLU A 1 122 ? 1.541 15.698 21.479 1.00 88.62 122 GLU A N 1
ATOM 960 C CA . GLU A 1 122 ? 0.612 16.759 21.879 1.00 88.62 122 GLU A CA 1
ATOM 961 C C . GLU A 1 122 ? 1.240 18.163 21.822 1.00 88.62 122 GLU A C 1
ATOM 963 O O . GLU A 1 122 ? 0.532 19.165 21.860 1.00 88.62 122 GLU A O 1
ATOM 968 N N . SER A 1 123 ? 2.572 18.246 21.743 1.00 89.50 123 SER A N 1
ATOM 969 C CA . SER A 1 123 ? 3.317 19.506 21.617 1.00 89.50 123 SER A CA 1
ATOM 970 C C . SER A 1 123 ? 3.599 19.923 20.170 1.00 89.50 123 SER A C 1
ATOM 972 O O . SER A 1 123 ? 4.171 20.991 19.942 1.00 89.50 123 SER A O 1
ATOM 974 N N . LEU A 1 124 ? 3.253 19.074 19.199 1.00 90.31 124 LEU A N 1
ATOM 975 C CA . LEU A 1 124 ? 3.441 19.338 17.777 1.00 90.31 124 LEU A CA 1
ATOM 976 C C . LEU A 1 124 ? 2.273 20.159 17.223 1.00 90.31 124 LEU A C 1
ATOM 978 O O . LEU A 1 124 ? 1.119 19.969 17.602 1.00 90.31 124 LEU A O 1
ATOM 982 N N . SER A 1 125 ? 2.573 21.056 16.286 1.00 92.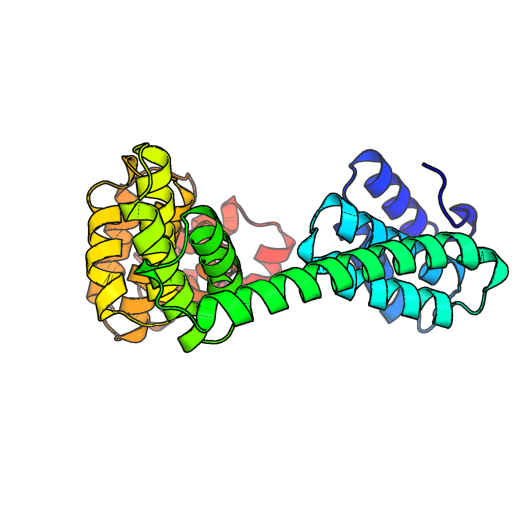38 125 SER A N 1
ATOM 983 C CA . SER A 1 125 ? 1.544 21.726 15.487 1.00 92.38 125 SER A CA 1
ATOM 984 C C . SER A 1 125 ? 0.816 20.741 14.564 1.00 92.38 125 SER A C 1
ATOM 986 O O . SER A 1 125 ? 1.367 19.704 14.192 1.00 92.38 125 SER A O 1
ATOM 988 N N . LEU A 1 126 ? -0.389 21.096 14.106 1.00 92.06 126 LEU A N 1
ATOM 989 C CA . LEU A 1 126 ? -1.167 20.286 13.157 1.00 92.06 126 LEU A CA 1
ATOM 990 C C . LEU A 1 126 ? -0.370 19.909 11.892 1.00 92.06 126 LEU A C 1
ATOM 992 O O . LEU A 1 126 ? -0.440 18.777 11.415 1.00 92.06 126 LEU A O 1
ATOM 996 N N . ALA A 1 127 ? 0.429 20.841 11.364 1.00 90.94 127 ALA A N 1
ATOM 997 C CA . ALA A 1 127 ? 1.279 20.600 10.199 1.00 90.94 127 ALA A CA 1
ATOM 998 C C . ALA A 1 127 ? 2.401 19.588 10.494 1.00 90.94 127 ALA A C 1
ATOM 1000 O O . ALA A 1 127 ? 2.638 18.686 9.690 1.00 90.94 127 ALA A O 1
ATOM 1001 N N . GLU A 1 128 ? 3.058 19.703 11.654 1.00 91.00 128 GLU A N 1
ATOM 1002 C CA . GLU A 1 128 ? 4.078 18.743 12.095 1.00 91.00 128 GLU A CA 1
ATOM 1003 C C . GLU A 1 128 ? 3.471 17.358 12.356 1.00 91.00 128 GLU A C 1
ATOM 1005 O O . GLU A 1 128 ? 4.090 16.351 12.012 1.00 91.00 128 GLU A O 1
ATOM 1010 N N . LEU A 1 129 ? 2.260 17.297 12.925 1.00 94.00 129 LEU A N 1
ATOM 1011 C CA . LEU A 1 129 ? 1.534 16.048 13.145 1.00 94.00 129 LEU A CA 1
ATOM 1012 C C . LEU A 1 129 ? 1.205 15.353 11.828 1.00 94.00 129 LEU A C 1
ATOM 1014 O O . LEU A 1 129 ? 1.509 14.173 11.696 1.00 94.00 129 LEU A O 1
ATOM 1018 N N . ARG A 1 130 ? 0.651 16.071 10.842 1.00 92.81 130 ARG A N 1
ATOM 1019 C CA . ARG A 1 130 ? 0.365 15.510 9.513 1.00 92.81 130 ARG A CA 1
ATOM 1020 C C . ARG A 1 130 ? 1.644 15.001 8.839 1.00 92.81 130 ARG A C 1
ATOM 1022 O O . ARG A 1 130 ? 1.662 13.867 8.373 1.00 92.81 130 ARG A O 1
ATOM 1029 N N . GLU A 1 131 ? 2.725 15.790 8.826 1.00 91.31 131 GLU A N 1
ATOM 1030 C CA . GLU A 1 131 ? 4.009 15.373 8.229 1.00 91.31 131 GLU A CA 1
ATOM 1031 C C . GLU A 1 131 ? 4.555 14.097 8.893 1.00 91.31 131 GLU A C 1
ATOM 1033 O O . GLU A 1 131 ? 4.958 13.157 8.203 1.00 91.31 131 GLU A O 1
ATOM 1038 N N . LEU A 1 132 ? 4.512 14.030 10.228 1.00 91.06 132 LEU A N 1
ATOM 1039 C CA . LEU A 1 132 ? 4.920 12.849 10.986 1.00 91.06 132 LEU A CA 1
ATOM 1040 C C . LEU A 1 132 ? 4.022 11.639 10.691 1.00 91.06 132 LEU A C 1
ATOM 1042 O O . LEU A 1 132 ? 4.526 10.535 10.489 1.00 91.06 132 LEU A O 1
ATOM 1046 N N . ALA A 1 133 ? 2.706 11.850 10.663 1.00 93.12 133 ALA A N 1
ATOM 1047 C CA . ALA A 1 133 ? 1.707 10.810 10.471 1.00 93.12 133 ALA A CA 1
ATOM 1048 C C . ALA A 1 133 ? 1.802 10.170 9.080 1.00 93.12 133 ALA A C 1
ATOM 1050 O O . ALA A 1 133 ? 1.764 8.946 8.981 1.00 93.12 133 ALA A O 1
ATOM 1051 N N . TYR A 1 134 ? 2.007 10.968 8.025 1.00 90.25 134 TYR A N 1
ATOM 1052 C CA . TYR A 1 134 ? 2.278 10.457 6.677 1.00 90.25 134 TYR A CA 1
ATOM 1053 C C . TYR A 1 134 ? 3.559 9.621 6.646 1.00 90.25 134 TYR A C 1
ATOM 1055 O O . TYR A 1 134 ? 3.538 8.461 6.246 1.00 90.25 134 TYR A O 1
ATOM 1063 N N . LYS A 1 135 ? 4.674 10.170 7.141 1.00 87.81 135 LYS A N 1
ATOM 1064 C CA . LYS A 1 135 ? 5.975 9.496 7.039 1.00 87.81 135 LYS A CA 1
ATOM 1065 C C . LYS A 1 135 ? 6.055 8.201 7.831 1.00 87.81 135 LYS A C 1
ATOM 1067 O O . LYS A 1 135 ? 6.665 7.240 7.374 1.00 87.81 135 LYS A O 1
ATOM 1072 N N . LEU A 1 136 ? 5.475 8.178 9.027 1.00 90.12 136 LEU A N 1
ATOM 1073 C CA . LEU A 1 136 ? 5.477 6.978 9.855 1.00 90.12 136 LEU A CA 1
ATOM 1074 C C . LEU A 1 136 ? 4.369 5.993 9.461 1.00 90.12 136 LEU A C 1
ATOM 1076 O O . LEU A 1 136 ? 4.560 4.794 9.640 1.00 90.12 136 LEU A O 1
ATOM 1080 N N . GLY A 1 137 ? 3.258 6.478 8.896 1.00 87.75 137 GLY A N 1
ATOM 1081 C CA . GLY A 1 137 ? 2.161 5.658 8.373 1.00 87.75 137 GLY A CA 1
ATOM 1082 C C . GLY A 1 137 ? 2.523 4.832 7.135 1.00 87.75 137 GLY A C 1
ATOM 1083 O O . GLY A 1 137 ? 1.864 3.842 6.863 1.00 87.75 137 GLY A O 1
ATOM 1084 N N . GLU A 1 138 ? 3.595 5.186 6.426 1.00 87.62 138 GLU A N 1
ATOM 1085 C CA . GLU A 1 138 ? 4.143 4.411 5.298 1.00 87.62 138 GLU A CA 1
ATOM 1086 C C . GLU A 1 138 ? 5.277 3.456 5.721 1.00 87.62 138 GLU A C 1
ATOM 1088 O O . GLU A 1 138 ? 5.880 2.767 4.891 1.00 87.62 138 GLU A O 1
ATOM 1093 N N . SER A 1 139 ? 5.627 3.420 7.011 1.00 86.31 139 SER A N 1
ATOM 1094 C CA . SER A 1 139 ? 6.743 2.605 7.487 1.00 86.31 139 SER A CA 1
ATOM 1095 C C . SER A 1 139 ? 6.438 1.108 7.416 1.00 86.31 139 SER A C 1
ATOM 1097 O O . SER A 1 139 ? 5.354 0.642 7.740 1.00 86.31 139 SER A O 1
ATOM 1099 N N . LYS A 1 140 ? 7.460 0.304 7.107 1.00 81.94 140 LYS A N 1
ATOM 1100 C CA . LYS A 1 140 ? 7.386 -1.165 7.218 1.00 81.94 140 LYS A CA 1
ATOM 1101 C C . LYS A 1 140 ? 7.512 -1.667 8.662 1.00 81.94 140 LYS A C 1
ATOM 1103 O O . LYS A 1 140 ? 7.410 -2.869 8.902 1.00 81.94 140 LYS A O 1
ATOM 1108 N N . LYS A 1 141 ? 7.801 -0.787 9.627 1.00 84.56 141 LYS A N 1
ATOM 1109 C CA . LYS A 1 141 ? 7.992 -1.158 11.034 1.00 84.56 141 LYS A CA 1
ATOM 1110 C C . LYS A 1 141 ? 6.716 -0.910 11.831 1.00 84.56 141 LYS A C 1
ATOM 1112 O O . LYS A 1 141 ? 6.273 0.227 11.955 1.00 84.56 141 LYS A O 1
ATOM 1117 N N . SER A 1 142 ? 6.211 -1.961 12.476 1.00 84.69 142 SER A N 1
ATOM 1118 C CA . SER A 1 142 ? 4.986 -1.926 13.294 1.00 84.69 142 SER A CA 1
ATOM 1119 C C . SER A 1 142 ? 4.983 -0.822 14.361 1.00 84.69 142 SER A C 1
ATOM 1121 O O . SER A 1 142 ? 3.971 -0.163 14.573 1.00 84.69 142 SER A O 1
ATOM 1123 N N . GLU A 1 143 ? 6.121 -0.587 15.021 1.00 86.12 143 GLU A N 1
ATOM 1124 C CA . GLU A 1 143 ? 6.251 0.457 16.049 1.00 86.12 143 GLU A CA 1
ATOM 1125 C C . GLU A 1 143 ? 6.135 1.873 15.471 1.00 86.12 143 GLU A C 1
ATOM 1127 O O . GLU A 1 143 ? 5.574 2.761 16.107 1.00 86.12 143 GLU A O 1
ATOM 1132 N N . GLU A 1 144 ? 6.661 2.094 14.264 1.00 90.12 144 GLU A N 1
ATOM 1133 C CA . GLU A 1 144 ? 6.569 3.387 13.585 1.00 90.12 144 GLU A CA 1
ATOM 1134 C C . GLU A 1 144 ? 5.139 3.620 13.089 1.00 90.12 144 GLU A C 1
ATOM 1136 O O . GLU A 1 144 ? 4.593 4.692 13.347 1.00 90.12 144 GLU A O 1
ATOM 1141 N N . LEU A 1 145 ? 4.490 2.595 12.524 1.00 92.94 145 LEU A N 1
ATOM 1142 C CA . LEU A 1 145 ? 3.074 2.649 12.143 1.00 92.94 145 LEU A CA 1
ATOM 1143 C C . LEU A 1 145 ? 2.182 3.046 13.326 1.00 92.94 145 LEU A C 1
ATOM 1145 O O . LEU A 1 145 ? 1.360 3.950 13.201 1.00 92.94 145 LEU A O 1
ATOM 1149 N N . ALA A 1 146 ? 2.382 2.448 14.504 1.00 91.19 146 ALA A N 1
ATO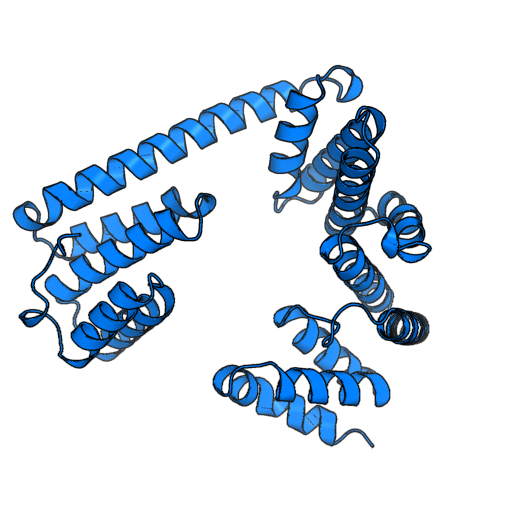M 1150 C CA . ALA A 1 146 ? 1.599 2.785 15.693 1.00 91.19 146 ALA A CA 1
ATOM 1151 C C . ALA A 1 146 ? 1.766 4.258 16.120 1.00 91.19 146 ALA A C 1
ATOM 1153 O O . ALA A 1 146 ? 0.800 4.896 16.544 1.00 91.19 146 ALA A O 1
ATOM 1154 N N . ILE A 1 147 ? 2.971 4.826 15.990 1.00 92.12 147 ILE A N 1
ATOM 1155 C CA . ILE A 1 147 ? 3.208 6.255 16.248 1.00 92.12 147 ILE A CA 1
ATOM 1156 C C . ILE A 1 147 ? 2.518 7.109 15.176 1.00 92.12 147 ILE A C 1
ATOM 1158 O O . ILE A 1 147 ? 1.858 8.089 15.520 1.00 92.12 147 ILE A O 1
ATOM 1162 N N . GLY A 1 148 ? 2.623 6.727 13.900 1.00 94.69 148 GLY A N 1
ATOM 1163 C CA . GLY A 1 148 ? 1.943 7.403 12.793 1.00 94.69 148 GLY A CA 1
ATOM 1164 C C . GLY A 1 148 ? 0.421 7.426 12.960 1.00 94.69 148 GLY A C 1
ATOM 1165 O O . GLY A 1 148 ? -0.200 8.476 12.810 1.00 94.69 148 GLY A O 1
ATOM 1166 N N . ALA A 1 149 ? -0.178 6.308 13.375 1.00 96.19 149 ALA A N 1
ATOM 1167 C CA . ALA A 1 149 ? -1.607 6.206 13.665 1.00 96.19 149 ALA A CA 1
ATOM 1168 C C . ALA A 1 149 ? -2.041 7.118 14.823 1.00 96.19 149 ALA A C 1
ATOM 1170 O O . ALA A 1 149 ? -3.073 7.784 14.740 1.00 96.19 149 ALA A O 1
ATOM 1171 N N . ARG A 1 150 ? -1.239 7.201 15.895 1.00 96.06 150 ARG A N 1
ATOM 1172 C CA . ARG A 1 150 ? -1.489 8.135 17.009 1.00 96.06 150 ARG A CA 1
ATOM 1173 C C . ARG A 1 150 ? -1.390 9.590 16.568 1.00 96.06 150 ARG A C 1
ATOM 1175 O O . ARG A 1 150 ? -2.219 10.395 16.979 1.00 96.06 150 ARG A O 1
ATOM 1182 N N . ALA A 1 151 ? -0.420 9.921 15.717 1.00 96.06 151 ALA A N 1
ATOM 1183 C CA . ALA A 1 151 ? -0.315 11.255 15.143 1.00 96.06 151 ALA A CA 1
ATOM 1184 C C . ALA A 1 151 ? -1.560 11.591 14.300 1.00 96.06 151 ALA A C 1
ATOM 1186 O O . ALA A 1 151 ? -2.145 12.646 14.513 1.00 96.06 151 ALA A O 1
ATOM 1187 N N . TRP A 1 152 ? -2.043 10.677 13.446 1.00 97.50 152 TRP A N 1
ATOM 1188 C CA . TRP A 1 152 ? -3.306 10.853 12.709 1.00 97.50 152 TRP A CA 1
ATOM 1189 C C . TRP A 1 152 ? -4.528 11.031 13.615 1.00 97.50 152 TRP A C 1
ATOM 1191 O O . TRP A 1 152 ? -5.422 11.815 13.299 1.00 97.50 152 TRP A O 1
ATOM 1201 N N . LEU A 1 153 ? -4.576 10.339 14.754 1.00 96.81 153 LEU A N 1
ATOM 1202 C CA . LEU A 1 153 ? -5.661 10.516 15.714 1.00 96.81 153 LEU A CA 1
ATOM 1203 C C . LEU A 1 153 ? -5.650 11.926 16.322 1.00 96.81 153 LEU A C 1
ATOM 1205 O O . LEU A 1 153 ? -6.696 12.561 16.387 1.00 96.81 153 LEU A O 1
ATOM 1209 N N . LEU A 1 154 ? -4.474 12.438 16.693 1.00 96.62 154 LEU A N 1
ATOM 1210 C CA . LEU A 1 154 ? -4.330 13.812 17.182 1.00 96.62 154 LEU A CA 1
ATOM 1211 C C . LEU A 1 154 ? -4.644 14.847 16.096 1.00 96.62 154 LEU A C 1
ATOM 1213 O O . LEU A 1 154 ? -5.257 15.865 16.400 1.00 96.62 154 LE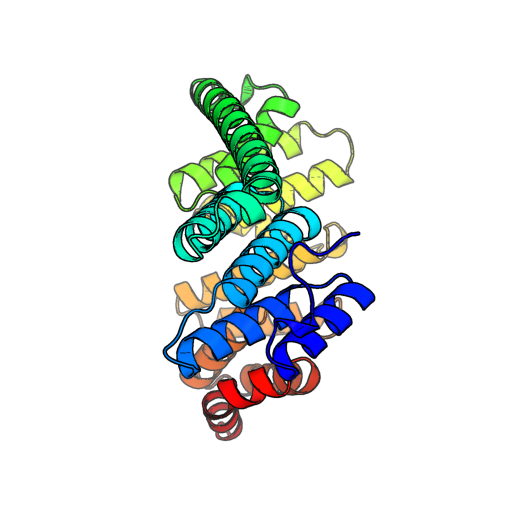U A O 1
ATOM 1217 N N . VAL A 1 155 ? -4.288 14.579 14.831 1.00 96.81 155 VAL A N 1
ATOM 1218 C CA . VAL A 1 155 ? -4.743 15.391 13.687 1.00 96.81 155 VAL A CA 1
ATOM 1219 C C . VAL A 1 155 ? -6.269 15.445 13.691 1.00 96.81 155 VAL A C 1
ATOM 1221 O O . VAL A 1 155 ? -6.830 16.532 13.749 1.00 96.81 155 VAL A O 1
ATOM 1224 N N . SER A 1 156 ? -6.946 14.293 13.742 1.00 96.50 156 SER A N 1
ATOM 1225 C CA . SER A 1 156 ? -8.414 14.223 13.774 1.00 96.50 156 SER A CA 1
ATOM 1226 C C . SER A 1 156 ? -9.052 14.998 14.930 1.00 96.50 156 SER A C 1
ATOM 1228 O O . SER A 1 156 ? -10.197 15.417 14.790 1.00 96.50 156 SER A O 1
ATOM 1230 N N . GLU A 1 157 ? -8.379 15.138 16.070 1.00 95.56 157 GLU A N 1
ATOM 1231 C CA . GLU A 1 157 ? -8.877 15.897 17.223 1.00 95.56 157 GLU A CA 1
ATOM 1232 C C . GLU A 1 157 ? -8.686 17.414 17.063 1.00 95.56 157 GLU A C 1
ATOM 1234 O O . GLU A 1 157 ? -9.409 18.189 17.686 1.00 95.56 157 GLU A O 1
ATOM 1239 N N . GLN A 1 158 ? -7.724 17.831 16.234 1.00 94.06 158 GLN A N 1
ATOM 1240 C CA . GLN A 1 158 ? -7.363 19.230 15.996 1.00 94.06 158 GLN A CA 1
ATOM 1241 C C . GLN A 1 158 ? -7.964 19.816 14.711 1.00 94.06 158 GLN A C 1
ATOM 1243 O O . GLN A 1 158 ? -8.009 21.037 14.577 1.00 94.06 158 GLN A O 1
ATOM 1248 N N . GLU A 1 159 ? -8.405 18.984 13.764 1.00 94.12 159 GLU A N 1
ATOM 1249 C CA . GLU A 1 159 ? -9.089 19.456 12.557 1.00 94.12 159 GLU A CA 1
ATOM 1250 C C . GLU A 1 159 ? -10.393 20.177 12.909 1.00 94.12 159 GLU A C 1
ATOM 1252 O O . GLU A 1 159 ? -11.193 19.691 13.708 1.00 94.12 159 GLU A O 1
ATOM 1257 N N . GLU A 1 160 ? -10.647 21.317 12.270 1.00 92.12 160 GLU A N 1
ATOM 1258 C CA . GLU A 1 160 ? -11.875 22.089 12.488 1.00 92.12 160 GLU A CA 1
ATOM 1259 C C . GLU A 1 160 ? -13.024 21.616 11.591 1.00 92.12 160 GLU A C 1
ATOM 1261 O O . GLU A 1 160 ? -14.192 21.665 11.986 1.00 92.12 160 GLU A O 1
ATOM 1266 N N . ASP A 1 161 ? -12.709 21.147 10.382 1.00 94.88 161 ASP A N 1
ATOM 1267 C CA . ASP A 1 161 ? -13.710 20.722 9.416 1.00 94.88 161 ASP A CA 1
ATOM 1268 C C . ASP A 1 161 ? -14.034 19.226 9.537 1.00 94.88 161 ASP A C 1
ATOM 1270 O O . ASP A 1 161 ? -13.179 18.369 9.769 1.00 94.88 161 ASP A O 1
ATOM 1274 N N . ALA A 1 162 ? -15.314 18.895 9.364 1.00 92.69 162 ALA A N 1
ATOM 1275 C CA . ALA A 1 162 ? -15.802 17.534 9.555 1.00 92.69 162 ALA A CA 1
ATOM 1276 C C . ALA A 1 162 ? -15.218 16.533 8.546 1.00 92.69 162 ALA A C 1
ATOM 1278 O O . ALA A 1 162 ? -15.196 15.339 8.838 1.00 92.69 162 ALA A O 1
ATOM 1279 N N . PHE A 1 163 ? -14.787 16.986 7.367 1.00 92.50 163 PHE A N 1
ATOM 1280 C CA . PHE A 1 163 ? -14.203 16.109 6.360 1.00 92.50 163 PHE A CA 1
ATOM 1281 C C . PHE A 1 163 ? -12.780 15.709 6.770 1.00 92.50 163 PHE A C 1
ATOM 1283 O O . PHE A 1 163 ? -12.513 14.516 6.918 1.00 92.50 163 PHE A O 1
ATOM 1290 N N . GLY A 1 164 ? -11.920 16.684 7.074 1.00 92.38 164 GLY A N 1
ATOM 1291 C CA . GLY A 1 164 ? -10.559 16.475 7.562 1.00 92.38 164 GLY A CA 1
ATOM 1292 C C . GLY A 1 164 ? -10.520 15.630 8.834 1.00 92.38 164 GLY A C 1
ATOM 1293 O O . GLY A 1 164 ? -9.737 14.684 8.918 1.00 92.38 164 GLY A O 1
ATOM 1294 N N . GLN A 1 165 ? -11.428 15.884 9.786 1.00 95.75 165 GLN A N 1
ATOM 1295 C CA . GLN A 1 165 ? -11.569 15.047 10.985 1.00 95.75 165 GLN A CA 1
ATOM 1296 C C . GLN A 1 165 ? -11.808 13.571 10.629 1.00 95.75 165 GLN A C 1
ATOM 1298 O O . GLN A 1 165 ? -11.197 12.674 11.208 1.00 95.75 165 GLN A O 1
ATOM 1303 N N . ARG A 1 166 ? -12.714 13.290 9.685 1.00 96.62 166 ARG A N 1
ATOM 1304 C CA . ARG A 1 166 ? -13.094 11.916 9.325 1.00 96.62 166 ARG A CA 1
ATOM 1305 C C . ARG A 1 166 ? -12.027 11.209 8.495 1.00 96.62 166 ARG A C 1
ATOM 1307 O O . ARG A 1 166 ? -11.819 10.019 8.735 1.00 96.62 166 ARG A O 1
ATOM 1314 N N . ASP A 1 167 ? -11.351 11.913 7.587 1.00 95.44 167 ASP A N 1
ATOM 1315 C CA . ASP A 1 167 ? -10.198 11.381 6.846 1.00 95.44 167 ASP A CA 1
ATOM 1316 C C . ASP A 1 167 ? -9.072 10.989 7.813 1.00 95.44 167 ASP A C 1
ATOM 1318 O O . ASP A 1 167 ? -8.668 9.826 7.861 1.00 95.44 167 ASP A O 1
ATOM 1322 N N . ALA A 1 168 ? -8.656 11.915 8.682 1.00 97.00 168 ALA A N 1
ATOM 1323 C CA . ALA A 1 168 ? -7.617 11.668 9.678 1.00 97.00 168 ALA A CA 1
ATOM 1324 C C . ALA A 1 168 ? -7.986 10.521 10.638 1.00 97.00 168 ALA A C 1
ATOM 1326 O O . ALA A 1 168 ? -7.168 9.638 10.910 1.00 97.00 168 ALA A O 1
ATOM 1327 N N . PHE A 1 169 ? -9.240 10.474 11.105 1.00 98.19 169 PHE A N 1
ATOM 1328 C CA . PHE A 1 169 ? -9.740 9.378 11.939 1.00 98.19 169 PHE A CA 1
ATOM 1329 C C . PHE A 1 169 ? -9.694 8.031 11.210 1.00 98.19 169 PHE A C 1
ATOM 1331 O O . PHE A 1 169 ? -9.306 7.015 11.793 1.00 98.19 169 PHE A O 1
ATOM 1338 N N . GLY A 1 170 ? -10.111 8.014 9.942 1.00 97.38 170 GLY A N 1
ATOM 1339 C CA . GLY A 1 170 ? -10.089 6.829 9.097 1.00 97.38 170 GLY A CA 1
ATOM 1340 C C . GLY A 1 170 ? -8.674 6.306 8.887 1.00 97.38 170 GLY A C 1
ATOM 1341 O O . GLY A 1 170 ? -8.413 5.141 9.177 1.00 97.38 170 GLY A O 1
ATOM 1342 N N . ARG A 1 171 ? -7.740 7.183 8.499 1.00 97.69 171 ARG A N 1
ATOM 1343 C CA . ARG A 1 171 ? -6.306 6.872 8.375 1.00 97.69 171 ARG A CA 1
ATOM 1344 C C . ARG A 1 171 ? -5.738 6.280 9.656 1.00 97.69 171 ARG A C 1
ATOM 1346 O O . ARG A 1 171 ? -5.115 5.224 9.606 1.00 97.69 171 ARG A O 1
ATOM 1353 N N . ALA A 1 172 ? -6.012 6.899 10.806 1.00 97.88 172 ALA A N 1
ATOM 1354 C CA . ALA A 1 172 ? -5.583 6.366 12.096 1.00 97.88 172 ALA A CA 1
ATOM 1355 C C . ALA A 1 172 ? -6.088 4.930 12.316 1.00 97.88 172 ALA A C 1
ATOM 1357 O O . ALA A 1 172 ? -5.317 4.061 12.714 1.00 97.88 172 ALA A O 1
ATOM 1358 N N . ALA A 1 173 ? -7.370 4.663 12.039 1.00 98.12 173 ALA A N 1
ATOM 1359 C CA . ALA A 1 173 ? -7.971 3.343 12.227 1.00 98.12 173 ALA A CA 1
ATOM 1360 C C . ALA A 1 173 ? -7.315 2.259 11.356 1.00 98.12 173 ALA A C 1
ATOM 1362 O O . ALA A 1 173 ? -7.049 1.162 11.850 1.00 98.12 173 ALA A O 1
ATOM 1363 N N . LEU A 1 174 ? -7.050 2.572 10.085 1.00 97.62 174 LEU A N 1
ATOM 1364 C CA . LEU A 1 174 ? -6.401 1.658 9.144 1.00 97.62 174 LEU A CA 1
ATOM 1365 C C . LEU A 1 174 ? -4.946 1.393 9.546 1.00 97.62 174 LEU A C 1
ATOM 1367 O O . LEU A 1 174 ? -4.551 0.240 9.685 1.00 97.62 174 LEU A O 1
ATOM 1371 N N . ILE A 1 175 ? -4.181 2.442 9.856 1.00 97.12 175 ILE A N 1
ATOM 1372 C CA . ILE A 1 175 ? -2.764 2.307 10.223 1.00 97.12 175 ILE A CA 1
ATOM 1373 C C . ILE A 1 175 ? -2.607 1.569 11.564 1.00 97.12 175 ILE A C 1
ATOM 1375 O O . ILE A 1 175 ? -1.695 0.758 11.712 1.00 97.12 175 ILE A O 1
ATOM 1379 N N . PHE A 1 176 ? -3.514 1.749 12.539 1.00 97.75 176 PHE A N 1
ATOM 1380 C CA . PHE A 1 176 ? -3.517 0.905 13.745 1.00 97.75 176 PHE A CA 1
ATOM 1381 C C . PHE A 1 176 ? -3.730 -0.580 13.412 1.00 97.75 176 PHE A C 1
ATOM 1383 O O . PHE A 1 176 ? -3.112 -1.441 14.041 1.00 97.75 176 PHE A O 1
ATOM 1390 N N . ALA A 1 177 ? -4.583 -0.894 12.431 1.00 96.94 177 ALA A N 1
ATOM 1391 C CA . ALA A 1 177 ? -4.814 -2.269 11.992 1.00 96.94 177 ALA A CA 1
ATOM 1392 C C . ALA A 1 177 ? -3.584 -2.857 11.281 1.00 96.94 177 ALA A C 1
ATOM 1394 O O . ALA A 1 177 ? -3.220 -4.008 11.531 1.00 96.94 177 ALA A O 1
ATOM 1395 N N . GLU A 1 178 ? -2.907 -2.067 10.445 1.00 95.00 178 GLU A N 1
ATOM 1396 C CA . GLU A 1 178 ? -1.632 -2.433 9.812 1.00 95.00 178 GLU A CA 1
ATOM 1397 C C . GLU A 1 178 ? -0.521 -2.655 10.847 1.00 95.00 178 GLU A C 1
ATOM 1399 O O . GLU A 1 178 ? 0.227 -3.628 10.753 1.00 95.00 178 GLU A O 1
ATOM 1404 N N . ALA A 1 179 ? -0.483 -1.828 11.895 1.00 94.56 179 ALA A N 1
ATOM 1405 C CA . ALA A 1 179 ? 0.403 -1.979 13.049 1.00 94.56 179 ALA A CA 1
ATOM 1406 C C . ALA A 1 179 ? 0.026 -3.148 13.980 1.00 94.56 179 ALA A C 1
ATOM 1408 O O . ALA A 1 179 ? 0.678 -3.334 15.009 1.00 94.56 179 ALA A O 1
ATOM 1409 N N . LYS A 1 180 ? -1.044 -3.898 13.672 1.00 94.94 180 LYS A N 1
ATOM 1410 C CA . LYS A 1 180 ? -1.609 -4.977 14.503 1.00 94.94 180 LYS A CA 1
ATOM 1411 C C . LYS A 1 180 ? -1.990 -4.545 15.927 1.00 94.94 180 LYS A C 1
ATOM 1413 O O . LYS A 1 180 ? -2.198 -5.394 16.797 1.00 94.94 180 LYS A O 1
ATOM 1418 N N . ASP A 1 181 ? -2.171 -3.246 16.169 1.00 95.88 181 ASP A N 1
ATOM 1419 C CA . ASP A 1 181 ? -2.712 -2.721 17.425 1.00 95.88 181 ASP A CA 1
ATOM 1420 C C . ASP A 1 181 ? -4.242 -2.832 17.406 1.00 95.88 181 ASP A C 1
ATOM 1422 O O . ASP A 1 181 ? -4.990 -1.859 17.292 1.00 95.88 181 ASP A O 1
ATOM 1426 N N . TRP A 1 182 ? -4.729 -4.072 17.480 1.00 96.44 182 TRP A N 1
ATOM 1427 C CA . TRP A 1 182 ? -6.155 -4.379 17.378 1.00 96.44 182 TRP A CA 1
ATOM 1428 C C . TRP A 1 182 ? -6.989 -3.783 18.513 1.00 96.44 182 TRP A C 1
ATOM 1430 O O . TRP A 1 182 ? -8.189 -3.570 18.337 1.00 96.44 182 TRP A O 1
ATOM 1440 N N . LYS A 1 183 ? -6.362 -3.478 19.656 1.00 96.75 183 LYS A N 1
ATOM 1441 C CA . LYS A 1 183 ? -7.016 -2.793 20.773 1.00 96.75 183 LYS A CA 1
ATOM 1442 C C . LYS A 1 183 ? -7.455 -1.388 20.361 1.00 96.75 183 LYS A C 1
ATOM 1444 O O . LYS A 1 183 ? -8.572 -0.988 20.684 1.00 96.75 183 LYS A O 1
ATOM 1449 N N . GLU A 1 184 ? -6.607 -0.669 19.629 1.00 96.88 184 GLU A N 1
ATOM 1450 C CA . GLU A 1 184 ? -6.937 0.655 19.100 1.00 96.88 184 GLU A CA 1
ATOM 1451 C C . GLU A 1 184 ? -7.727 0.576 17.783 1.00 96.88 184 GLU A C 1
ATOM 1453 O O . GLU A 1 184 ? -8.664 1.354 17.575 1.00 96.88 184 GLU A O 1
ATOM 1458 N N . ALA A 1 185 ? -7.406 -0.371 16.900 1.00 97.75 185 ALA A N 1
ATOM 1459 C CA . ALA A 1 185 ? -8.022 -0.459 15.578 1.00 97.75 185 ALA A CA 1
ATOM 1460 C C . ALA A 1 185 ? -9.510 -0.846 15.634 1.00 97.75 185 ALA A C 1
ATOM 1462 O O . ALA A 1 185 ? -10.349 -0.146 15.067 1.00 97.75 185 ALA A O 1
ATOM 1463 N N . LEU A 1 186 ? -9.864 -1.933 16.335 1.00 97.62 186 LEU A N 1
ATOM 1464 C CA . LEU A 1 186 ? -11.217 -2.510 16.309 1.00 97.62 186 LEU A CA 1
ATOM 1465 C C . LEU A 1 186 ? -12.344 -1.508 16.618 1.00 97.62 186 LEU A C 1
ATOM 1467 O O . LEU A 1 186 ? -13.240 -1.378 15.781 1.00 97.62 186 LEU A O 1
ATOM 1471 N N . PRO A 1 187 ? -12.330 -0.752 17.736 1.00 97.88 187 PRO A N 1
ATOM 1472 C CA . PRO A 1 187 ? -13.421 0.182 18.029 1.00 97.88 187 PRO A CA 1
ATOM 1473 C C . PRO A 1 187 ? -13.558 1.287 16.971 1.00 97.88 187 PRO A C 1
ATOM 1475 O O . PRO A 1 187 ? -14.658 1.794 16.737 1.00 97.88 187 PRO A O 1
ATOM 1478 N N . ARG A 1 188 ? -12.458 1.658 16.304 1.00 98.00 188 ARG A N 1
ATOM 1479 C CA . ARG A 1 188 ? -12.449 2.691 15.261 1.00 98.00 188 ARG A CA 1
ATOM 1480 C C . ARG A 1 188 ? -12.959 2.150 13.930 1.00 98.00 188 ARG A C 1
ATOM 1482 O O . ARG A 1 188 ? -13.824 2.781 13.326 1.00 98.00 188 ARG A O 1
ATOM 1489 N N . LEU A 1 189 ? -12.511 0.962 13.528 1.00 98.00 189 LEU A N 1
ATOM 1490 C CA . LEU A 1 189 ? -13.024 0.259 12.351 1.00 98.00 189 LEU A CA 1
ATOM 1491 C C . LEU A 1 189 ? -14.528 -0.006 12.488 1.00 98.00 189 LEU A C 1
ATOM 1493 O O . LEU A 1 189 ? -15.298 0.297 11.583 1.00 98.00 189 LEU A O 1
ATOM 1497 N N . GLU A 1 190 ? -14.990 -0.469 13.650 1.00 96.62 190 GLU A N 1
ATOM 1498 C CA . GLU A 1 190 ? -16.422 -0.656 13.908 1.00 96.62 190 GLU A CA 1
ATOM 1499 C C . GLU A 1 190 ? -17.214 0.655 13.842 1.00 96.62 190 GLU A C 1
ATOM 1501 O O . GLU A 1 190 ? -18.348 0.666 13.360 1.00 96.62 190 GLU A O 1
ATOM 1506 N N . LYS A 1 191 ? -16.641 1.772 14.308 1.00 97.06 191 LYS A N 1
ATOM 1507 C CA . LYS A 1 191 ? -17.270 3.094 14.181 1.00 97.06 191 LYS A CA 1
ATOM 1508 C C . LYS A 1 191 ? -17.423 3.497 12.712 1.00 97.06 191 LYS A C 1
ATOM 1510 O O . LYS A 1 191 ? -18.509 3.942 12.341 1.00 97.06 191 LYS A O 1
ATOM 1515 N N . ILE A 1 192 ? -16.390 3.288 11.893 1.00 96.12 192 ILE A N 1
ATOM 1516 C CA . ILE A 1 192 ? -16.429 3.540 10.443 1.00 96.12 192 ILE A CA 1
ATOM 1517 C C . ILE A 1 192 ? -17.531 2.699 9.795 1.00 96.12 192 ILE A C 1
ATOM 1519 O O . ILE A 1 192 ? -18.411 3.229 9.121 1.00 96.12 192 ILE A O 1
ATOM 1523 N N . LEU A 1 193 ? -17.557 1.396 10.079 1.00 94.12 193 LEU A N 1
ATOM 1524 C CA . LEU A 1 193 ? -18.485 0.454 9.450 1.00 94.12 193 LEU A CA 1
ATOM 1525 C C . LEU A 1 193 ? -19.944 0.592 9.917 1.00 94.12 193 LEU A C 1
ATOM 1527 O O . LEU A 1 193 ? -20.849 0.113 9.238 1.00 94.12 193 LEU A O 1
ATOM 1531 N N . LYS A 1 194 ? -20.212 1.277 11.037 1.00 93.62 194 LYS A N 1
ATOM 1532 C CA . LYS A 1 194 ? -21.583 1.648 11.441 1.00 93.62 194 LYS A CA 1
ATOM 1533 C C . LYS A 1 194 ? -22.175 2.751 10.566 1.00 93.62 194 LYS A C 1
ATOM 1535 O O . LYS A 1 194 ? -23.390 2.785 10.382 1.00 93.62 194 LYS A O 1
ATOM 1540 N N . LYS A 1 195 ? -21.342 3.669 10.072 1.00 91.44 195 LYS A N 1
ATOM 1541 C CA . LYS A 1 195 ? -21.751 4.791 9.218 1.00 91.44 195 LYS A CA 1
ATOM 1542 C C . LYS A 1 195 ? -20.738 5.004 8.094 1.00 91.44 195 LYS A C 1
ATOM 1544 O O . LYS A 1 195 ? -20.120 6.059 8.007 1.00 91.44 195 LYS A O 1
ATOM 1549 N N . PRO A 1 196 ? -20.590 4.036 7.183 1.00 89.75 196 PRO A N 1
ATOM 1550 C CA . PRO A 1 196 ? -19.584 4.115 6.128 1.00 89.75 196 PRO A CA 1
ATOM 1551 C C . PRO A 1 196 ? -19.796 5.322 5.200 1.00 89.75 196 PRO A C 1
ATOM 1553 O O . PRO A 1 196 ? -18.863 5.756 4.547 1.00 89.75 196 PRO A O 1
ATOM 1556 N N . ALA A 1 197 ? -21.009 5.899 5.141 1.00 89.44 197 ALA A N 1
ATOM 1557 C CA . ALA A 1 197 ? -21.344 7.082 4.319 1.00 89.44 197 ALA A CA 1
ATOM 1558 C C . ALA A 1 197 ? -20.658 8.351 4.773 1.00 89.44 197 ALA A C 1
ATOM 1560 O O . ALA A 1 197 ? -20.562 9.299 4.007 1.00 89.44 197 ALA A O 1
ATOM 1561 N N . ASP A 1 198 ? -20.216 8.353 6.022 1.00 91.88 198 ASP A N 1
ATOM 1562 C CA . ASP A 1 198 ? -19.555 9.500 6.594 1.00 91.88 198 ASP A CA 1
ATOM 1563 C C . ASP A 1 198 ? -18.085 9.593 6.167 1.00 91.88 198 ASP A C 1
ATOM 1565 O O . ASP A 1 198 ? -17.504 10.663 6.318 1.00 91.88 198 ASP A O 1
ATOM 1569 N N . TYR A 1 199 ? -17.505 8.517 5.632 1.00 92.56 199 TYR A N 1
ATOM 1570 C CA . TYR A 1 199 ? -16.084 8.394 5.313 1.00 92.56 199 TYR A CA 1
ATOM 1571 C C . TYR A 1 199 ? -15.862 8.273 3.806 1.00 92.56 199 TYR A C 1
ATOM 1573 O O . TYR A 1 199 ? -16.773 7.891 3.072 1.00 92.56 199 TYR A O 1
ATOM 1581 N N . GLU A 1 200 ? -14.636 8.556 3.362 1.00 90.12 200 GLU A N 1
ATOM 1582 C CA . GLU A 1 200 ? -14.234 8.257 1.989 1.00 90.12 200 GLU A CA 1
ATOM 1583 C C . GLU A 1 200 ? -14.376 6.760 1.687 1.00 90.12 200 GLU A C 1
ATOM 1585 O O . GLU A 1 200 ? -14.145 5.904 2.551 1.00 90.12 200 GLU A O 1
ATOM 1590 N N . ASP A 1 201 ? -14.748 6.438 0.448 1.00 87.62 201 ASP A N 1
ATOM 1591 C CA . ASP A 1 201 ? -15.068 5.062 0.064 1.00 87.62 201 ASP A CA 1
ATOM 1592 C C . ASP A 1 201 ? -13.870 4.122 0.235 1.00 87.62 201 ASP A C 1
ATOM 1594 O O . ASP A 1 201 ? -14.041 3.006 0.732 1.00 87.62 201 ASP A O 1
ATOM 1598 N N . TRP A 1 202 ? -12.646 4.593 -0.040 1.00 87.44 202 TRP A N 1
ATOM 1599 C CA . TRP A 1 202 ? -11.438 3.803 0.203 1.00 87.44 202 T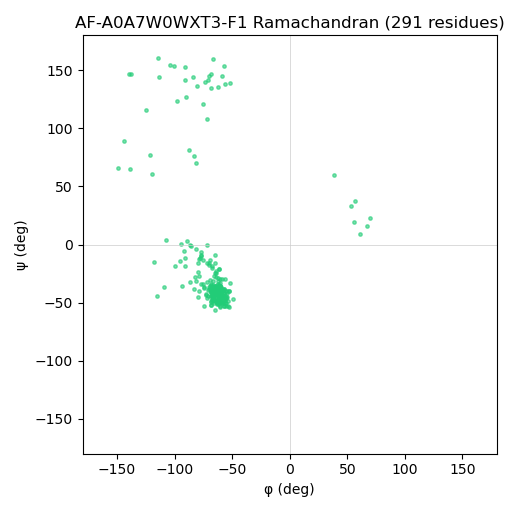RP A CA 1
ATOM 1600 C C . TRP A 1 202 ? -11.253 3.494 1.697 1.00 87.44 202 TRP A C 1
ATOM 1602 O O . TRP A 1 202 ? -10.936 2.356 2.038 1.00 87.44 202 TRP A O 1
ATOM 1612 N N . ILE A 1 203 ? -11.531 4.437 2.609 1.00 92.62 203 ILE A N 1
ATOM 1613 C CA . ILE A 1 203 ? -11.431 4.209 4.063 1.00 92.62 203 ILE A CA 1
ATOM 1614 C C . ILE A 1 203 ? -12.395 3.103 4.488 1.00 92.62 203 ILE A C 1
ATOM 1616 O O . ILE A 1 203 ? -12.009 2.166 5.189 1.00 92.62 203 ILE A O 1
ATOM 1620 N N . ALA A 1 204 ? -13.654 3.196 4.061 1.00 90.56 204 ALA A N 1
ATOM 1621 C CA . ALA A 1 204 ? -14.667 2.200 4.390 1.00 90.56 204 ALA A CA 1
ATOM 1622 C C . ALA A 1 204 ? -14.357 0.828 3.759 1.00 90.56 204 ALA A C 1
ATOM 1624 O O . ALA A 1 204 ? -14.542 -0.206 4.407 1.00 90.56 204 ALA A O 1
ATOM 1625 N N . GLY A 1 205 ? -13.856 0.812 2.520 1.00 89.62 205 GLY A N 1
ATOM 1626 C CA . GLY A 1 205 ? -13.446 -0.398 1.812 1.00 89.62 205 GLY A CA 1
ATOM 1627 C C . GLY A 1 205 ? -12.285 -1.115 2.504 1.00 89.62 205 GLY A C 1
ATOM 1628 O O . GLY A 1 205 ? -12.391 -2.300 2.830 1.00 89.62 205 GLY A O 1
ATOM 1629 N N . TYR A 1 206 ? -11.207 -0.392 2.824 1.00 92.88 206 TYR A N 1
ATOM 1630 C CA . TYR A 1 206 ? -10.077 -0.955 3.568 1.00 92.88 206 TYR A CA 1
ATOM 1631 C C . TYR A 1 206 ? -10.449 -1.337 5.004 1.00 92.88 206 TYR A C 1
ATOM 1633 O O . TYR A 1 206 ? -9.949 -2.342 5.511 1.00 92.88 206 TYR A O 1
ATOM 1641 N N . ALA A 1 207 ? -11.387 -0.632 5.647 1.00 95.12 207 ALA A N 1
ATOM 1642 C CA . ALA A 1 207 ? -11.874 -1.030 6.965 1.00 95.12 207 ALA A CA 1
ATOM 1643 C C . ALA A 1 207 ? -12.508 -2.432 6.946 1.00 95.12 207 ALA A C 1
ATOM 1645 O O . ALA A 1 207 ? -12.271 -3.226 7.860 1.00 95.12 207 ALA A O 1
ATOM 1646 N N . TRP A 1 208 ? -13.250 -2.785 5.889 1.00 94.12 208 TRP A N 1
ATOM 1647 C CA . TRP A 1 208 ? -13.733 -4.156 5.713 1.00 94.12 208 TRP A CA 1
ATOM 1648 C C . TRP A 1 208 ? -12.605 -5.156 5.494 1.00 94.12 208 TRP A C 1
ATOM 1650 O O . TRP A 1 208 ? -12.643 -6.221 6.111 1.00 94.12 208 TRP A O 1
ATOM 1660 N N . HIS A 1 209 ? -11.604 -4.825 4.673 1.00 94.69 209 HIS A N 1
ATOM 1661 C CA . HIS A 1 209 ? -10.448 -5.701 4.464 1.00 94.69 209 HIS A CA 1
ATOM 1662 C C . HIS A 1 209 ? -9.752 -6.029 5.790 1.00 94.69 209 HIS A C 1
ATOM 1664 O O . HIS A 1 209 ? -9.564 -7.200 6.106 1.00 94.69 209 HIS A O 1
ATOM 1670 N N . HIS A 1 210 ? -9.468 -5.034 6.636 1.00 96.50 210 HIS A N 1
ATOM 1671 C CA . HIS A 1 210 ? -8.838 -5.293 7.935 1.00 96.50 210 HIS A CA 1
ATOM 1672 C C . HIS A 1 210 ? -9.720 -6.117 8.877 1.00 96.50 210 HIS A C 1
ATOM 1674 O O . HIS A 1 210 ? -9.219 -6.990 9.586 1.00 96.50 210 HIS A O 1
ATOM 1680 N N . MET A 1 211 ? -11.036 -5.889 8.881 1.00 96.94 211 MET A N 1
ATOM 1681 C CA . MET A 1 211 ? -11.960 -6.677 9.702 1.00 96.94 211 MET A CA 1
ATOM 1682 C C . MET A 1 211 ? -12.072 -8.130 9.218 1.00 96.94 211 MET A C 1
ATOM 1684 O O . MET A 1 211 ? -12.238 -9.037 10.035 1.00 96.94 211 MET A O 1
ATOM 1688 N N . LEU A 1 212 ? -11.973 -8.381 7.914 1.00 96.94 212 LEU A N 1
ATOM 1689 C CA . LEU A 1 212 ? -11.915 -9.732 7.352 1.00 96.94 212 LEU A CA 1
ATOM 1690 C C . LEU A 1 212 ? -10.565 -10.396 7.645 1.00 96.94 212 LEU A C 1
ATOM 1692 O O . LEU A 1 212 ? -10.543 -11.521 8.139 1.00 96.94 212 LEU A O 1
ATOM 1696 N N . ASP A 1 213 ? -9.459 -9.679 7.438 1.00 96.44 213 ASP A N 1
ATOM 1697 C CA . ASP A 1 213 ? -8.101 -10.151 7.731 1.00 96.44 213 ASP A CA 1
ATOM 1698 C C . ASP A 1 213 ? -7.950 -10.539 9.203 1.00 96.44 213 ASP A C 1
ATOM 1700 O O . ASP A 1 213 ? -7.370 -11.578 9.506 1.00 96.44 213 ASP A O 1
ATOM 1704 N N . LYS A 1 214 ? -8.534 -9.763 10.124 1.00 97.31 214 LYS A N 1
ATOM 1705 C CA . LYS A 1 214 ? -8.529 -10.108 11.548 1.00 97.31 214 LYS A CA 1
ATOM 1706 C C . LYS A 1 214 ? -9.295 -11.396 11.846 1.00 97.31 214 LYS A C 1
ATOM 1708 O O . LYS A 1 214 ? -8.842 -12.194 12.654 1.00 97.31 214 LYS A O 1
ATOM 1713 N N . ALA A 1 215 ? -10.442 -11.615 11.201 1.00 97.25 215 ALA A N 1
ATOM 1714 C CA . ALA A 1 215 ? -11.195 -12.856 11.387 1.00 97.25 215 ALA A CA 1
ATOM 1715 C C . ALA A 1 215 ? -10.419 -14.075 10.854 1.00 97.25 215 ALA A C 1
ATOM 1717 O O . ALA A 1 215 ? -10.436 -15.128 11.486 1.00 97.25 215 ALA A O 1
ATOM 1718 N N . ILE A 1 216 ? -9.693 -13.914 9.741 1.00 97.06 216 ILE A N 1
ATOM 1719 C CA . ILE A 1 216 ? -8.776 -14.937 9.216 1.00 97.06 216 ILE A CA 1
ATOM 1720 C C . ILE A 1 216 ? -7.644 -15.210 10.215 1.00 97.06 216 ILE A C 1
ATOM 1722 O O . ILE A 1 216 ? -7.385 -16.369 10.526 1.00 97.06 216 ILE A O 1
ATOM 1726 N N . GLU A 1 217 ? -6.999 -14.160 10.734 1.00 96.19 217 GLU A N 1
ATOM 1727 C CA . GLU A 1 217 ? -5.907 -14.250 11.717 1.00 96.19 217 GLU A CA 1
ATOM 1728 C C . GLU A 1 217 ? -6.344 -14.971 13.002 1.00 96.19 217 GLU A C 1
ATOM 1730 O O . GLU A 1 217 ? -5.597 -15.786 13.537 1.00 96.19 217 GLU A O 1
ATOM 1735 N N . ASP A 1 218 ? -7.578 -14.732 13.451 1.00 96.88 218 ASP A N 1
ATOM 1736 C CA . ASP A 1 218 ? -8.169 -15.388 14.623 1.00 96.88 218 ASP A CA 1
ATOM 1737 C C . ASP A 1 218 ? -8.649 -16.82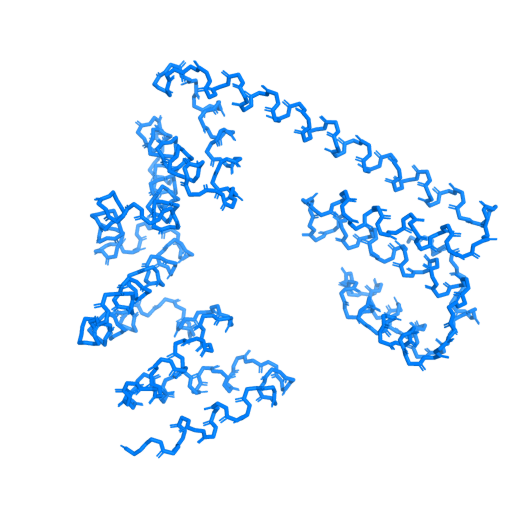4 14.354 1.00 96.88 218 ASP A C 1
ATOM 1739 O O . ASP A 1 218 ? -9.035 -17.531 15.286 1.00 96.88 218 ASP A O 1
ATOM 1743 N N . GLY A 1 219 ? -8.679 -17.259 13.090 1.00 97.25 219 GLY A N 1
ATOM 1744 C CA . GLY A 1 219 ? -9.294 -18.525 12.691 1.00 97.25 219 GLY A CA 1
ATOM 1745 C C . GLY A 1 219 ? -10.820 -18.555 12.857 1.00 97.25 219 GLY A C 1
ATOM 1746 O O . GLY A 1 219 ? -11.418 -19.632 12.838 1.00 97.25 219 GLY A O 1
ATOM 1747 N N . ASP A 1 220 ? -11.473 -17.398 13.010 1.00 98.12 220 ASP A N 1
ATOM 1748 C CA . ASP A 1 220 ? -12.922 -17.292 13.198 1.00 98.12 220 ASP A CA 1
ATOM 1749 C C . ASP A 1 220 ? -13.647 -17.224 11.846 1.00 98.12 220 ASP A C 1
ATOM 1751 O O . ASP A 1 220 ? -14.036 -16.166 11.337 1.00 98.12 220 ASP A O 1
ATOM 1755 N N . VAL A 1 221 ? -13.837 -18.407 11.260 1.00 97.88 221 VAL A N 1
ATOM 1756 C CA . VAL A 1 221 ? -14.506 -18.600 9.966 1.00 97.88 221 VAL A CA 1
ATOM 1757 C C . VAL A 1 221 ? -15.937 -18.041 9.973 1.00 97.88 221 VAL A C 1
ATOM 1759 O O . VAL A 1 221 ? -16.380 -17.427 8.999 1.00 97.88 221 VAL A O 1
ATOM 1762 N N . ALA A 1 222 ? -16.669 -18.214 11.078 1.00 97.75 222 ALA A N 1
ATOM 1763 C CA . ALA A 1 222 ? -18.054 -17.760 11.188 1.00 97.75 222 ALA A CA 1
ATOM 1764 C C . ALA A 1 222 ? -18.141 -16.227 11.210 1.00 97.75 222 ALA A C 1
ATOM 1766 O O . ALA A 1 222 ? -19.010 -15.630 10.560 1.00 97.75 222 ALA A O 1
ATOM 1767 N N . LEU A 1 223 ? -17.226 -15.573 11.928 1.00 97.50 223 LEU A N 1
ATOM 1768 C CA . LEU A 1 223 ? -17.117 -14.121 11.942 1.00 97.50 223 LEU A CA 1
ATOM 1769 C C . LEU A 1 223 ? -16.685 -13.572 10.583 1.00 97.50 223 LEU A C 1
ATOM 1771 O O . LEU A 1 223 ? -17.235 -12.552 10.155 1.00 97.50 223 LEU A O 1
ATOM 1775 N N . PHE A 1 224 ? -15.766 -14.250 9.890 1.00 98.00 224 PHE A N 1
ATOM 1776 C CA . PHE A 1 224 ? -15.385 -13.902 8.523 1.00 98.00 224 PHE A CA 1
ATOM 1777 C C . PHE A 1 224 ? -16.605 -13.909 7.592 1.00 98.00 224 PHE A C 1
ATOM 1779 O O . PHE A 1 224 ? -16.902 -12.887 6.976 1.00 98.00 224 PHE A O 1
ATOM 1786 N N . GLU A 1 225 ? -17.383 -14.998 7.545 1.00 96.88 225 GLU A N 1
ATOM 1787 C CA . GLU A 1 225 ? -18.580 -15.069 6.692 1.00 96.88 225 GLU A CA 1
ATOM 1788 C C . GLU A 1 225 ? -19.632 -14.012 7.050 1.00 96.88 225 GLU A C 1
ATOM 1790 O O . GLU A 1 225 ? -20.272 -13.427 6.169 1.00 96.88 225 GLU A O 1
ATOM 1795 N N . LYS A 1 226 ? -19.831 -13.753 8.348 1.00 96.56 226 LYS A N 1
ATOM 1796 C CA . LYS A 1 226 ? -20.755 -12.715 8.818 1.00 96.56 226 LYS A CA 1
ATOM 1797 C C . LYS A 1 226 ? -20.326 -11.333 8.325 1.00 96.56 226 LYS A C 1
ATOM 1799 O O . LYS A 1 226 ? -21.161 -10.585 7.815 1.00 96.56 226 LYS A O 1
ATOM 1804 N N . ARG A 1 227 ? -19.041 -10.996 8.472 1.00 95.31 227 ARG A N 1
ATOM 1805 C CA . ARG A 1 227 ? -18.466 -9.725 8.007 1.00 95.31 227 ARG A CA 1
ATOM 1806 C C . ARG A 1 227 ? -18.508 -9.623 6.486 1.00 95.31 227 ARG A C 1
ATOM 1808 O O . ARG A 1 227 ? -18.875 -8.573 5.976 1.00 95.31 227 ARG A O 1
ATOM 1815 N N . TRP A 1 228 ? -18.255 -10.720 5.775 1.00 95.06 228 TRP A N 1
ATOM 1816 C CA . TRP A 1 228 ? -18.361 -10.782 4.319 1.00 95.06 228 TRP A CA 1
ATOM 1817 C C . TRP A 1 228 ? -19.759 -10.397 3.835 1.00 95.06 228 TRP A C 1
ATOM 1819 O O . TRP A 1 228 ? -19.915 -9.481 3.035 1.00 95.06 228 TRP A O 1
ATOM 1829 N N . LYS A 1 229 ? -20.800 -11.044 4.374 1.00 93.56 229 LYS A N 1
ATOM 1830 C CA . LYS A 1 229 ? -22.199 -10.737 4.027 1.00 93.56 229 LYS A CA 1
ATOM 1831 C C . LYS A 1 229 ? -22.560 -9.282 4.333 1.00 93.56 229 LYS A C 1
ATOM 1833 O O . LYS A 1 229 ? -23.271 -8.658 3.549 1.00 93.56 229 LYS A O 1
ATOM 1838 N N . ALA A 1 230 ? -22.069 -8.745 5.451 1.00 91.62 230 ALA A N 1
ATOM 1839 C CA . ALA A 1 230 ? -22.284 -7.348 5.813 1.00 91.62 230 ALA A CA 1
ATOM 1840 C C . ALA A 1 230 ? -21.594 -6.380 4.835 1.00 91.62 230 ALA A C 1
ATOM 1842 O O . ALA A 1 230 ? -22.217 -5.402 4.426 1.00 91.62 230 ALA A O 1
ATOM 1843 N N . ALA A 1 231 ? -20.367 -6.684 4.403 1.00 90.62 231 ALA A N 1
ATOM 1844 C CA . ALA A 1 231 ? -19.653 -5.900 3.399 1.00 90.62 231 ALA A CA 1
ATOM 1845 C C . ALA A 1 231 ? -20.408 -5.871 2.058 1.00 90.62 231 ALA A C 1
ATOM 1847 O O . ALA A 1 231 ? -20.624 -4.797 1.499 1.00 90.62 231 ALA A O 1
ATOM 1848 N N . LEU A 1 232 ? -20.916 -7.020 1.589 1.00 89.25 232 LEU A N 1
ATOM 1849 C CA . LEU A 1 232 ? -21.705 -7.090 0.347 1.00 89.25 232 LEU A CA 1
ATOM 1850 C C . LEU A 1 232 ? -23.010 -6.287 0.404 1.00 89.25 232 LEU A C 1
ATOM 1852 O O . LEU A 1 232 ? -23.470 -5.764 -0.610 1.00 89.25 232 LEU A O 1
ATOM 1856 N N . ALA A 1 233 ? -23.619 -6.166 1.584 1.00 87.06 233 ALA A N 1
ATOM 1857 C CA . ALA A 1 233 ? -24.862 -5.419 1.750 1.00 87.06 233 ALA A CA 1
ATOM 1858 C C . ALA A 1 233 ? -24.682 -3.896 1.606 1.00 87.06 233 ALA A C 1
ATOM 1860 O O . ALA A 1 233 ? -25.672 -3.190 1.412 1.00 87.06 233 ALA A O 1
ATOM 1861 N N . MET A 1 234 ? -23.451 -3.377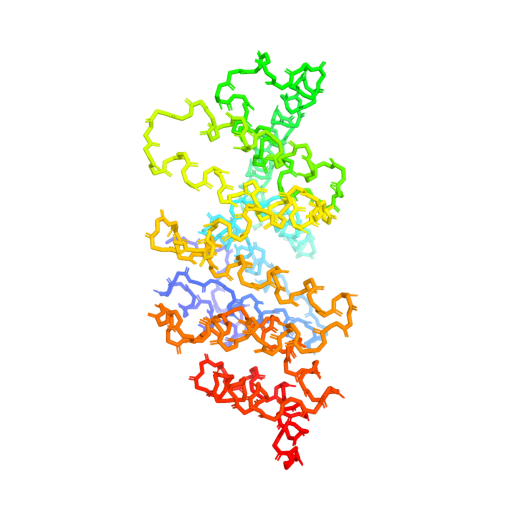 1.682 1.00 77.19 234 MET A N 1
ATOM 1862 C CA . MET A 1 234 ? -23.196 -1.935 1.682 1.00 77.19 234 MET A CA 1
ATOM 1863 C C . MET A 1 234 ? -23.304 -1.250 0.310 1.00 77.19 234 MET A C 1
ATOM 1865 O O . MET A 1 234 ? -23.326 -0.022 0.292 1.00 77.19 234 MET A O 1
ATOM 1869 N N . LYS A 1 235 ? -23.435 -2.002 -0.799 1.00 59.66 235 LYS A N 1
ATOM 1870 C CA . LYS A 1 235 ? -23.718 -1.510 -2.172 1.00 59.66 235 LYS A CA 1
ATOM 1871 C C . LYS A 1 235 ? -23.009 -0.190 -2.539 1.00 59.66 235 LYS A C 1
ATOM 1873 O O . LYS A 1 235 ? -23.678 0.806 -2.810 1.00 59.66 235 LYS A O 1
ATOM 1878 N N . ARG A 1 236 ? -21.674 -0.162 -2.513 1.00 61.66 236 ARG A N 1
ATOM 1879 C CA . ARG A 1 236 ? -20.895 1.058 -2.823 1.00 61.66 236 ARG A CA 1
ATOM 1880 C C . ARG A 1 236 ? -20.031 0.965 -4.054 1.00 61.66 236 ARG A C 1
ATOM 1882 O O . ARG A 1 236 ? -20.037 1.880 -4.861 1.00 61.66 236 ARG A O 1
ATOM 1889 N N . GLU A 1 237 ? -19.335 -0.149 -4.190 1.00 56.66 237 GLU A N 1
ATOM 1890 C CA . GLU A 1 237 ? -18.587 -0.477 -5.390 1.00 56.66 237 GLU A CA 1
ATOM 1891 C C . GLU A 1 237 ? -19.232 -1.690 -6.042 1.00 56.66 237 GLU A C 1
ATOM 1893 O O . GLU A 1 237 ? -19.678 -2.615 -5.353 1.00 56.66 237 GLU A O 1
ATOM 1898 N N . ASP A 1 238 ? -19.238 -1.704 -7.371 1.00 58.91 238 ASP A N 1
ATOM 1899 C CA . ASP A 1 238 ? -19.761 -2.824 -8.155 1.00 58.91 238 ASP A CA 1
ATOM 1900 C C . ASP A 1 238 ? -18.939 -4.117 -7.954 1.00 58.91 238 ASP A C 1
ATOM 1902 O O . ASP A 1 238 ? -19.354 -5.185 -8.397 1.00 58.91 238 ASP A O 1
ATOM 1906 N N . HIS A 1 239 ? -17.787 -4.043 -7.268 1.00 68.38 239 HIS A N 1
ATOM 1907 C CA . HIS A 1 239 ? -16.828 -5.140 -7.143 1.00 68.38 239 HIS A CA 1
ATOM 1908 C C . HIS A 1 239 ? -16.037 -5.139 -5.813 1.00 68.38 239 HIS A C 1
ATOM 1910 O O . HIS A 1 239 ? -14.819 -5.000 -5.790 1.00 68.38 239 HIS A O 1
ATOM 1916 N N . PHE A 1 240 ? -16.697 -5.357 -4.670 1.00 80.12 240 PHE A N 1
ATOM 1917 C CA . PHE A 1 240 ? -15.991 -5.631 -3.405 1.00 80.12 240 PHE A CA 1
ATOM 1918 C C . PHE A 1 240 ? -15.534 -7.104 -3.309 1.00 80.12 240 PHE A C 1
ATOM 1920 O O . PHE A 1 240 ? -16.351 -7.989 -3.532 1.00 80.12 240 PHE A O 1
ATOM 1927 N N . PRO A 1 241 ? -14.312 -7.433 -2.855 1.00 83.19 241 PRO A N 1
ATOM 1928 C CA . PRO A 1 241 ? -13.194 -6.535 -2.590 1.00 83.19 241 PRO A CA 1
ATOM 1929 C C . PRO A 1 241 ? -12.565 -6.049 -3.901 1.00 83.19 241 PRO A C 1
ATOM 1931 O O . PRO A 1 241 ? -12.371 -6.843 -4.820 1.00 83.19 241 PRO A O 1
ATOM 1934 N N . PHE A 1 242 ? -12.195 -4.771 -3.973 1.00 77.31 242 PHE A N 1
ATOM 1935 C CA . PHE A 1 242 ? -11.654 -4.161 -5.196 1.00 77.31 242 PHE A CA 1
ATOM 1936 C C . PHE A 1 242 ? -10.174 -4.495 -5.443 1.00 77.31 242 PHE A C 1
ATOM 1938 O O . PHE A 1 242 ? -9.714 -4.554 -6.580 1.00 77.31 242 PHE A O 1
ATOM 1945 N N . SER A 1 243 ? -9.404 -4.767 -4.384 1.00 80.75 243 SER A N 1
ATOM 1946 C CA . SER A 1 243 ? -7.962 -5.015 -4.493 1.00 80.75 243 SER A CA 1
ATOM 1947 C C . SER A 1 243 ? -7.651 -6.407 -5.061 1.00 80.75 243 SER A C 1
ATOM 1949 O O . SER A 1 243 ? -7.999 -7.433 -4.468 1.00 80.75 243 SER A O 1
ATOM 1951 N N . HIS A 1 244 ? -6.939 -6.457 -6.194 1.00 82.19 244 HIS A N 1
ATOM 1952 C CA . HIS A 1 244 ? -6.575 -7.710 -6.866 1.00 82.19 244 HIS A CA 1
ATOM 1953 C C . HIS A 1 244 ? -5.792 -8.685 -5.953 1.00 82.19 244 HIS A C 1
ATOM 1955 O O . HIS A 1 244 ? -6.193 -9.849 -5.838 1.00 82.19 244 HIS A O 1
ATOM 1961 N N . PRO A 1 245 ? -4.716 -8.294 -5.246 1.00 82.88 245 PRO A N 1
ATOM 1962 C CA . PRO A 1 245 ? -4.050 -9.216 -4.320 1.00 82.88 245 PRO A CA 1
ATOM 1963 C C . PRO A 1 245 ? -4.986 -9.774 -3.234 1.00 82.88 245 PRO A C 1
ATOM 1965 O O . PRO A 1 245 ? -4.931 -10.961 -2.910 1.00 82.88 245 PRO A O 1
ATOM 1968 N N . VAL A 1 246 ? -5.899 -8.943 -2.718 1.00 87.12 246 VAL A N 1
ATOM 1969 C CA . VAL A 1 246 ? -6.848 -9.322 -1.657 1.00 87.12 246 VAL A CA 1
ATOM 1970 C C . VAL A 1 246 ? -7.883 -10.334 -2.156 1.00 87.12 246 VAL A C 1
ATOM 1972 O O . VAL A 1 246 ? -8.122 -11.337 -1.486 1.00 87.12 246 VAL A O 1
ATOM 1975 N N . GLN A 1 247 ? -8.448 -10.130 -3.351 1.00 89.75 247 GLN A N 1
ATOM 1976 C CA . GLN A 1 247 ? -9.390 -11.072 -3.973 1.00 89.75 247 GLN A CA 1
ATOM 1977 C C . GLN A 1 247 ? -8.807 -12.492 -4.080 1.00 89.75 247 GLN A C 1
ATOM 1979 O O . GLN A 1 247 ? -9.492 -13.460 -3.756 1.00 89.75 247 GLN A O 1
ATOM 1984 N N . ALA A 1 248 ? -7.547 -12.627 -4.515 1.00 89.00 248 ALA A N 1
ATOM 1985 C CA . ALA A 1 248 ? -6.902 -13.933 -4.669 1.00 89.00 248 ALA A CA 1
ATOM 1986 C C . ALA A 1 248 ? -6.683 -14.616 -3.309 1.00 89.00 248 ALA A C 1
ATOM 1988 O O . ALA A 1 248 ? -7.035 -15.784 -3.144 1.00 89.00 248 ALA A O 1
ATOM 1989 N N . ARG A 1 249 ? -6.192 -13.866 -2.313 1.00 93.88 249 ARG A N 1
ATOM 1990 C CA . ARG A 1 249 ? -5.985 -14.361 -0.943 1.00 93.88 249 ARG A CA 1
ATOM 1991 C C . ARG A 1 249 ? -7.289 -14.820 -0.287 1.00 93.88 249 ARG A C 1
ATOM 1993 O O . ARG A 1 249 ? -7.336 -15.882 0.324 1.00 93.88 249 ARG A O 1
ATOM 2000 N N . TYR A 1 250 ? -8.365 -14.044 -0.421 1.00 95.88 250 TYR A N 1
ATOM 2001 C CA . TYR A 1 250 ? -9.670 -14.438 0.114 1.00 95.88 250 TYR A CA 1
ATOM 2002 C C . TYR A 1 250 ? -10.289 -15.609 -0.639 1.00 95.88 250 TYR A C 1
ATOM 2004 O O . TYR A 1 250 ? -10.998 -16.403 -0.024 1.00 95.88 250 TYR A O 1
ATOM 2012 N N . LEU A 1 251 ? -10.017 -15.752 -1.939 1.00 95.88 251 LEU A N 1
ATOM 2013 C CA . LEU A 1 251 ? -10.495 -16.897 -2.706 1.00 95.88 251 LEU A CA 1
ATOM 2014 C C . LEU A 1 251 ? -9.819 -18.180 -2.224 1.00 95.88 251 LEU A C 1
ATOM 2016 O O . LEU A 1 251 ? -10.496 -19.183 -2.016 1.00 95.88 251 LEU A O 1
ATOM 2020 N N . GLU A 1 252 ? -8.508 -18.134 -1.995 1.00 96.06 252 GLU A N 1
ATOM 2021 C CA . GLU A 1 252 ? -7.759 -19.246 -1.414 1.00 96.06 252 GLU A CA 1
ATOM 2022 C C . GLU A 1 252 ? -8.297 -19.630 -0.033 1.00 96.06 252 GLU A C 1
ATOM 2024 O O . GLU A 1 252 ? -8.693 -20.781 0.164 1.00 96.06 252 GLU A O 1
ATOM 2029 N N . TYR A 1 253 ? -8.456 -18.655 0.867 1.00 97.19 253 TYR A N 1
ATOM 2030 C CA . TYR A 1 253 ? -9.055 -18.885 2.184 1.00 97.19 253 TYR A CA 1
ATOM 2031 C C . TYR A 1 253 ? -10.468 -19.487 2.089 1.00 97.19 253 TYR A C 1
ATOM 2033 O O . TYR A 1 253 ? -10.794 -20.453 2.779 1.00 97.19 253 TYR A O 1
ATOM 2041 N N . ALA A 1 254 ? -11.315 -18.968 1.194 1.00 97.00 254 ALA A N 1
ATOM 2042 C CA . ALA A 1 254 ? -12.663 -19.490 0.984 1.00 97.00 254 ALA A CA 1
ATOM 2043 C C . ALA A 1 254 ? -12.657 -20.939 0.474 1.00 97.00 254 ALA A C 1
ATOM 2045 O O . ALA A 1 254 ? -13.527 -21.720 0.859 1.00 97.00 254 ALA A O 1
ATOM 2046 N N . ILE A 1 255 ? -11.683 -21.320 -0.359 1.00 97.19 255 ILE A N 1
ATOM 2047 C CA . ILE A 1 255 ? -11.522 -22.706 -0.811 1.00 97.19 255 ILE A CA 1
ATOM 2048 C C . ILE A 1 255 ? -11.123 -23.614 0.347 1.00 97.19 255 ILE A C 1
ATOM 2050 O O . ILE A 1 255 ? -11.736 -24.665 0.537 1.00 97.19 255 ILE A O 1
ATOM 2054 N N . GLU A 1 256 ? -10.122 -23.211 1.125 1.00 96.62 256 GLU A N 1
ATOM 2055 C CA . GLU A 1 256 ? -9.615 -23.982 2.263 1.00 96.62 256 GLU A CA 1
ATOM 2056 C C . GLU A 1 256 ? -10.697 -24.222 3.320 1.00 96.62 256 GLU A C 1
ATOM 2058 O O . GLU A 1 256 ? -10.852 -25.340 3.811 1.00 96.62 256 GLU A O 1
ATOM 2063 N N . GLN A 1 257 ? -11.498 -23.194 3.603 1.00 97.25 257 GLN A N 1
ATOM 2064 C CA . GLN A 1 257 ? -12.576 -23.241 4.592 1.00 97.25 257 GLN A CA 1
ATOM 2065 C C . GLN A 1 257 ? -13.928 -23.695 4.012 1.00 97.25 257 GLN A C 1
ATOM 2067 O O . GLN A 1 257 ? -14.920 -23.753 4.735 1.00 97.25 257 GLN A O 1
ATOM 2072 N N . LYS A 1 258 ? -13.986 -24.048 2.718 1.00 96.44 258 LYS A N 1
ATOM 2073 C CA . LYS A 1 258 ? -15.203 -24.490 2.003 1.00 96.44 258 LYS A CA 1
ATOM 2074 C C . LYS A 1 258 ? -16.363 -23.478 2.050 1.00 96.44 258 LYS A C 1
ATOM 2076 O O . LYS A 1 258 ? -17.533 -23.859 2.094 1.00 96.44 258 LYS A O 1
ATOM 2081 N N . LEU A 1 259 ? -16.055 -22.183 1.984 1.00 96.19 259 LEU A N 1
ATOM 2082 C CA . LEU A 1 259 ? -17.026 -21.081 1.992 1.00 96.19 259 LEU A CA 1
ATOM 2083 C C . LEU A 1 259 ? -17.582 -20.856 0.581 1.00 96.19 259 LEU A C 1
ATOM 2085 O O . LEU A 1 259 ? -17.198 -19.925 -0.131 1.00 96.19 259 LEU A O 1
ATOM 2089 N N . THR A 1 260 ? -18.488 -21.736 0.151 1.00 94.94 260 THR A N 1
ATOM 2090 C CA . THR A 1 260 ? -18.974 -21.796 -1.242 1.00 94.94 260 THR A CA 1
ATOM 2091 C C . THR A 1 260 ? -19.578 -20.478 -1.734 1.00 94.94 260 THR A C 1
ATOM 2093 O O . THR A 1 260 ? -19.358 -20.090 -2.881 1.00 94.94 260 THR A O 1
ATOM 2096 N N . GLY A 1 261 ? -20.305 -19.754 -0.876 1.00 94.00 261 GLY A N 1
ATOM 2097 C CA . GLY A 1 261 ? -20.888 -18.452 -1.217 1.00 94.00 261 GLY A CA 1
ATOM 2098 C C . GLY A 1 261 ? -19.833 -17.372 -1.473 1.00 94.00 261 GLY A C 1
ATOM 2099 O O . GLY A 1 261 ? -19.942 -16.623 -2.442 1.00 94.00 261 GLY A O 1
ATOM 2100 N N . VAL A 1 262 ? -18.788 -17.332 -0.643 1.00 95.12 262 VAL A N 1
ATOM 2101 C CA . VAL A 1 262 ? -17.661 -16.395 -0.779 1.00 95.12 262 VAL A CA 1
ATOM 2102 C C . VAL A 1 262 ? -16.864 -16.708 -2.045 1.00 95.12 262 VAL A C 1
ATOM 2104 O O . VAL A 1 262 ? -16.610 -15.814 -2.849 1.00 95.12 262 VAL A O 1
ATOM 2107 N N . ALA A 1 263 ? -16.534 -17.985 -2.261 1.00 96.19 263 ALA A N 1
ATOM 2108 C CA . ALA A 1 263 ? -15.779 -18.429 -3.428 1.00 96.19 263 ALA A CA 1
ATOM 2109 C C . ALA A 1 263 ? -16.507 -18.101 -4.744 1.00 96.19 263 ALA A C 1
ATOM 2111 O O . ALA A 1 263 ? -15.900 -17.541 -5.653 1.00 96.19 263 ALA A O 1
ATOM 2112 N N . LYS A 1 264 ? -17.819 -18.372 -4.834 1.00 94.25 264 LYS A N 1
ATOM 2113 C CA . LYS A 1 264 ? -18.632 -18.038 -6.020 1.00 94.25 264 LYS A CA 1
ATOM 2114 C C . LYS A 1 264 ? -18.635 -16.543 -6.321 1.00 94.25 264 LYS A C 1
ATOM 2116 O O . LYS A 1 264 ? -18.495 -16.155 -7.476 1.00 94.25 264 LYS A O 1
ATOM 2121 N N . HIS A 1 265 ? -18.776 -15.718 -5.287 1.00 93.38 265 HIS A N 1
ATOM 2122 C CA . HIS A 1 265 ? -18.745 -14.268 -5.435 1.00 93.38 265 HIS A CA 1
ATOM 2123 C C . HIS A 1 265 ? -17.395 -13.770 -5.972 1.00 93.38 265 HIS A C 1
ATOM 2125 O O . HIS A 1 265 ? -17.350 -13.008 -6.934 1.00 93.38 265 HIS A O 1
ATOM 2131 N N . LEU A 1 266 ? -16.292 -14.249 -5.392 1.00 93.69 266 LEU A N 1
ATOM 2132 C CA . LEU A 1 266 ? -14.940 -13.874 -5.808 1.00 93.69 266 LEU A CA 1
ATOM 2133 C C . LEU A 1 266 ? -14.606 -14.330 -7.231 1.00 93.69 266 LEU A C 1
ATOM 2135 O O . LEU A 1 266 ? -13.995 -13.567 -7.973 1.00 93.69 266 LEU A O 1
ATOM 2139 N N . VAL A 1 267 ? -15.031 -15.533 -7.632 1.00 94.19 267 VAL A N 1
ATOM 2140 C CA . VAL A 1 267 ? -14.889 -16.009 -9.019 1.00 94.19 267 VAL A CA 1
ATOM 2141 C C . VAL A 1 267 ? -15.584 -15.050 -9.987 1.00 94.19 267 VAL A C 1
ATOM 2143 O O . VAL A 1 267 ? -14.951 -14.606 -10.941 1.00 94.19 267 VAL A O 1
ATOM 2146 N N . ALA A 1 268 ? -16.837 -14.674 -9.709 1.00 91.88 268 ALA A N 1
ATOM 2147 C CA . ALA A 1 268 ? -17.599 -13.773 -10.571 1.00 91.88 268 ALA A CA 1
ATOM 2148 C C . ALA A 1 268 ? -16.918 -12.403 -10.734 1.00 91.88 268 ALA A C 1
ATOM 2150 O O . ALA A 1 268 ? -16.816 -11.896 -11.847 1.00 91.88 268 ALA A O 1
ATOM 2151 N N . ILE A 1 269 ? -16.398 -11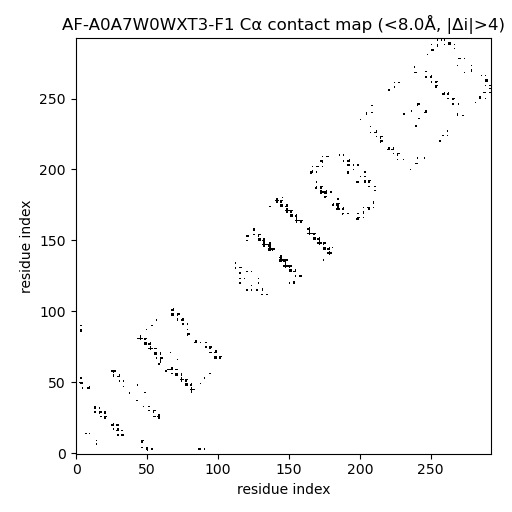.829 -9.644 1.00 90.56 269 ILE A N 1
ATOM 2152 C CA . ILE A 1 269 ? -15.683 -10.546 -9.693 1.00 90.56 269 ILE A CA 1
ATOM 2153 C C . ILE A 1 269 ? -14.375 -10.659 -10.478 1.00 90.56 269 ILE A C 1
ATOM 2155 O O . ILE A 1 269 ? -14.092 -9.812 -11.324 1.00 90.56 269 ILE A O 1
ATOM 2159 N N . ILE A 1 270 ? -13.573 -11.696 -10.218 1.00 89.12 270 ILE A N 1
ATOM 2160 C CA . ILE A 1 270 ? -12.284 -11.881 -10.895 1.00 89.12 270 ILE A CA 1
ATOM 2161 C C . ILE A 1 270 ? -12.489 -12.034 -12.408 1.00 89.12 270 ILE A C 1
ATOM 2163 O O . ILE A 1 270 ? -11.745 -11.445 -13.188 1.00 89.12 270 ILE A O 1
ATOM 2167 N N . GLU A 1 271 ? -13.503 -12.789 -12.828 1.00 89.31 271 GLU A N 1
ATOM 2168 C CA . GLU A 1 271 ? -13.829 -12.991 -14.244 1.00 89.31 271 GLU A CA 1
ATOM 2169 C C . GLU A 1 271 ? -14.382 -11.732 -14.919 1.00 89.31 271 GLU A C 1
ATOM 2171 O O . GLU A 1 271 ? -14.093 -11.493 -16.091 1.00 89.31 271 GLU A O 1
ATOM 2176 N N . ALA A 1 272 ? -15.165 -10.929 -14.196 1.00 86.69 272 ALA A N 1
ATOM 2177 C CA . ALA A 1 272 ? -15.780 -9.724 -14.741 1.00 86.69 272 ALA A CA 1
ATOM 2178 C C . ALA A 1 272 ? -14.800 -8.548 -14.872 1.00 86.69 272 ALA A C 1
ATOM 2180 O O . ALA A 1 272 ? -14.934 -7.754 -15.801 1.00 86.69 272 ALA A O 1
ATOM 2181 N N . HIS A 1 273 ? -13.830 -8.424 -13.959 1.00 82.25 273 HIS A N 1
ATOM 2182 C CA . HIS A 1 273 ? -13.051 -7.188 -13.813 1.00 82.25 273 HIS A CA 1
ATOM 2183 C C . HIS A 1 273 ? -11.551 -7.325 -14.070 1.00 82.25 273 HIS A C 1
ATOM 2185 O O . HIS A 1 273 ? -10.883 -6.310 -14.254 1.00 82.25 273 HIS A O 1
ATOM 2191 N N . ARG A 1 274 ? -10.991 -8.540 -14.105 1.00 79.06 274 ARG A N 1
ATOM 2192 C CA . ARG A 1 274 ? -9.555 -8.699 -14.368 1.00 79.06 274 ARG A CA 1
ATOM 2193 C C . ARG A 1 274 ? -9.226 -8.878 -15.835 1.00 79.06 274 ARG A C 1
ATOM 2195 O O . ARG A 1 274 ? -10.002 -9.458 -16.591 1.00 79.06 274 ARG A O 1
ATOM 2202 N N . SER A 1 275 ? -8.009 -8.477 -16.198 1.00 78.38 275 SER A N 1
ATOM 2203 C CA . SER A 1 275 ? -7.440 -8.746 -17.515 1.00 78.38 275 SER A CA 1
ATOM 2204 C C . SER A 1 275 ? -7.411 -10.252 -17.819 1.00 78.38 275 SER A C 1
ATOM 2206 O O . SER A 1 275 ? -7.289 -11.095 -16.923 1.00 78.38 275 SER A O 1
ATOM 2208 N N . ALA A 1 276 ? -7.450 -10.618 -19.102 1.00 73.38 276 ALA A N 1
ATOM 2209 C CA . ALA A 1 276 ? -7.340 -12.020 -19.516 1.00 73.38 276 ALA A CA 1
ATOM 2210 C C . ALA A 1 276 ? -6.019 -12.673 -19.045 1.00 73.38 276 ALA A C 1
ATOM 2212 O O . ALA A 1 276 ? -5.984 -13.875 -18.764 1.00 73.38 276 ALA A O 1
ATOM 2213 N N . ARG A 1 277 ? -4.943 -11.878 -18.916 1.00 74.75 277 ARG A N 1
ATOM 2214 C CA . ARG A 1 277 ? -3.641 -12.297 -18.368 1.00 74.75 277 ARG A CA 1
ATOM 2215 C C . ARG A 1 277 ? -3.779 -12.736 -16.911 1.00 74.75 277 ARG A C 1
ATOM 2217 O O . ARG A 1 277 ? -3.381 -13.851 -16.574 1.00 74.75 277 ARG A O 1
ATOM 2224 N N . ASP A 1 278 ? -4.393 -11.905 -16.076 1.00 74.56 278 ASP A N 1
ATOM 2225 C CA . ASP A 1 278 ? -4.579 -12.195 -14.651 1.00 74.56 278 ASP A CA 1
ATOM 2226 C C . ASP A 1 278 ? -5.493 -13.402 -14.429 1.00 74.56 278 ASP A C 1
ATOM 2228 O O . ASP A 1 278 ? -5.213 -14.260 -13.590 1.00 74.56 278 ASP A O 1
ATOM 2232 N N . GLN A 1 279 ? -6.564 -13.514 -15.217 1.00 79.44 279 GLN A N 1
ATOM 2233 C CA . GLN A 1 279 ? -7.460 -14.670 -15.161 1.00 79.44 279 GLN A CA 1
ATOM 2234 C C . GLN A 1 279 ? -6.734 -15.967 -15.537 1.00 79.44 279 GLN A C 1
ATOM 2236 O O . GLN A 1 279 ? -6.930 -17.001 -14.895 1.00 79.44 279 GLN A O 1
ATOM 2241 N N . LYS A 1 280 ? -5.853 -15.926 -16.547 1.00 77.88 280 LYS A N 1
ATOM 2242 C CA . LYS A 1 280 ? -5.015 -17.072 -16.927 1.00 77.88 280 LYS A CA 1
ATOM 2243 C C . LYS A 1 280 ? -4.054 -17.458 -15.801 1.00 77.88 280 LYS A C 1
ATOM 2245 O O . LYS A 1 280 ? -3.915 -18.650 -15.532 1.00 77.88 280 LYS A O 1
ATOM 2250 N N . ALA A 1 281 ? -3.439 -16.483 -15.133 1.00 80.31 281 ALA A N 1
ATOM 2251 C CA . ALA A 1 281 ? -2.556 -16.728 -13.992 1.00 80.31 281 ALA A CA 1
ATOM 2252 C C . ALA A 1 281 ? -3.304 -17.360 -12.801 1.00 80.31 281 ALA A C 1
ATOM 2254 O O . ALA A 1 281 ? -2.790 -18.272 -12.156 1.00 80.31 281 ALA A O 1
ATOM 2255 N N . LEU A 1 282 ? -4.549 -16.942 -12.554 1.00 88.56 282 LEU A N 1
ATOM 2256 C CA . LEU A 1 282 ? -5.395 -17.462 -11.473 1.00 88.56 282 LEU A CA 1
ATOM 2257 C C . LEU A 1 282 ? -6.180 -18.727 -11.829 1.00 88.56 282 LEU A C 1
ATOM 2259 O O . LEU A 1 282 ? -6.887 -19.265 -10.974 1.00 88.56 282 LEU A O 1
ATOM 2263 N N . LYS A 1 283 ? -6.062 -19.236 -13.059 1.00 90.12 283 LYS A N 1
ATOM 2264 C CA . LYS A 1 283 ? -6.856 -20.369 -13.550 1.00 90.12 283 LYS A CA 1
ATOM 2265 C C . LYS A 1 283 ? -6.868 -21.579 -12.596 1.00 90.12 283 LYS A C 1
ATOM 2267 O O . LYS A 1 283 ? -7.967 -22.052 -12.311 1.00 90.12 283 LYS A O 1
ATOM 2272 N N . PRO A 1 284 ? -5.734 -22.051 -12.032 1.00 92.75 284 PRO A N 1
ATOM 2273 C CA . PRO A 1 284 ? -5.759 -23.183 -11.102 1.00 92.75 284 PRO A CA 1
ATOM 2274 C C . PRO A 1 284 ? -6.607 -22.918 -9.850 1.00 92.75 284 PRO A C 1
ATOM 2276 O O . PRO A 1 284 ? -7.282 -23.817 -9.347 1.00 92.75 284 PRO A O 1
ATOM 2279 N N . LEU A 1 285 ? -6.593 -21.680 -9.350 1.00 92.06 285 LEU A N 1
ATOM 2280 C CA . LEU A 1 285 ? -7.360 -21.270 -8.178 1.00 92.06 285 LEU A CA 1
ATOM 2281 C C . LEU A 1 285 ? -8.858 -21.168 -8.502 1.00 92.06 285 LEU A C 1
ATOM 2283 O O . LEU A 1 285 ? -9.686 -21.672 -7.744 1.00 92.06 285 LEU A O 1
ATOM 2287 N N . LEU A 1 286 ? -9.202 -20.590 -9.657 1.00 93.12 286 LEU A N 1
ATOM 2288 C CA . LEU A 1 286 ? -10.581 -20.506 -10.149 1.00 93.12 286 LEU A CA 1
ATOM 2289 C C . LEU A 1 286 ? -11.185 -21.900 -10.382 1.00 93.12 286 LEU A C 1
ATOM 2291 O O . LEU A 1 286 ? -12.322 -22.155 -9.991 1.00 93.12 286 LEU A O 1
ATOM 2295 N N . ASP A 1 287 ? -10.419 -22.829 -10.956 1.00 93.75 287 ASP A N 1
ATOM 2296 C CA . ASP A 1 287 ? -10.870 -24.205 -11.184 1.00 93.75 287 ASP A CA 1
ATOM 2297 C C . ASP A 1 287 ? -11.141 -24.940 -9.858 1.00 93.75 287 ASP A C 1
ATOM 2299 O O . ASP A 1 287 ? -12.173 -25.601 -9.715 1.00 93.75 287 ASP A O 1
ATOM 2303 N N . ARG A 1 288 ? -10.277 -24.759 -8.846 1.00 95.88 288 ARG A N 1
ATOM 2304 C CA . ARG A 1 288 ? -10.507 -25.279 -7.484 1.00 95.88 288 ARG A CA 1
ATOM 2305 C C . ARG A 1 288 ? -11.763 -24.685 -6.845 1.00 95.88 288 ARG A C 1
ATOM 2307 O O . ARG A 1 288 ? -12.545 -25.427 -6.258 1.00 95.88 288 ARG A O 1
ATOM 2314 N N . ALA A 1 289 ? -11.976 -23.377 -6.978 1.00 94.25 289 ALA A N 1
ATOM 2315 C CA . ALA A 1 289 ? -13.160 -22.705 -6.447 1.00 94.25 289 ALA A CA 1
ATOM 2316 C C . ALA A 1 289 ? -14.461 -23.238 -7.063 1.00 94.25 289 ALA A C 1
ATOM 2318 O O . ALA A 1 289 ? -15.424 -23.493 -6.344 1.00 94.25 289 ALA A O 1
ATOM 2319 N N . ARG A 1 290 ? -14.481 -23.468 -8.382 1.00 91.50 290 ARG A N 1
ATOM 2320 C CA . ARG A 1 290 ? -15.644 -24.025 -9.098 1.00 91.50 290 ARG A CA 1
ATOM 2321 C C . ARG A 1 290 ? -15.963 -25.466 -8.696 1.00 91.50 290 ARG A C 1
ATOM 2323 O O . ARG A 1 290 ? -17.112 -25.887 -8.799 1.00 91.50 290 ARG A O 1
ATOM 2330 N N . ALA A 1 291 ? -14.965 -26.223 -8.243 1.00 92.62 291 ALA A N 1
ATOM 2331 C CA . ALA A 1 291 ? -15.150 -27.594 -7.778 1.00 92.62 291 ALA A CA 1
ATOM 2332 C C . ALA A 1 291 ? -15.809 -27.689 -6.386 1.00 92.62 291 ALA A C 1
ATOM 2334 O O . ALA A 1 291 ? -16.253 -28.775 -6.002 1.00 92.62 291 ALA A O 1
ATOM 2335 N N . LEU A 1 292 ? -15.903 -26.582 -5.638 1.00 88.06 292 LEU A N 1
ATOM 2336 C CA . LEU A 1 292 ? -16.624 -26.527 -4.365 1.00 88.06 292 LEU A CA 1
ATOM 2337 C C . LEU A 1 292 ? -18.136 -26.589 -4.629 1.00 88.06 292 LEU A C 1
ATOM 2339 O O . LEU A 1 292 ? -18.732 -25.638 -5.140 1.00 88.06 292 LEU A O 1
ATOM 2343 N N . ARG A 1 293 ? -18.747 -27.728 -4.296 1.00 69.00 293 ARG A N 1
ATOM 2344 C CA . ARG A 1 293 ? -20.203 -27.923 -4.336 1.00 69.00 293 ARG A CA 1
ATOM 2345 C C . ARG A 1 293 ? -20.854 -27.418 -3.059 1.00 69.00 293 ARG A C 1
ATOM 2347 O O . ARG A 1 293 ? -20.351 -27.792 -1.977 1.00 69.00 293 ARG A O 1
#

pLDDT: mean 89.3, std 8.64, range [56.66, 98.19]

Radius of gyration: 23.66 Å; Cα contacts (8 Å, |Δi|>4): 310; chains: 1; bounding box: 54×50×59 Å

Solvent-accessible surface area (backbone atoms only — not comparable to full-atom values): 15782 Å² total; per-residue (Å²): 134,86,72,92,54,65,56,88,66,37,60,67,71,60,34,49,35,54,51,55,23,66,76,70,75,48,43,66,70,37,50,52,53,49,53,54,47,44,68,71,64,78,53,83,57,39,57,55,32,46,48,48,21,48,43,42,41,48,39,19,70,76,77,35,78,91,38,32,54,62,36,26,52,53,20,49,52,32,44,61,70,33,71,44,66,84,75,40,46,66,61,49,55,51,39,52,52,50,27,52,52,49,52,51,51,52,48,54,50,50,54,49,41,57,56,55,69,75,44,64,71,89,76,48,52,66,68,56,26,49,56,39,14,56,62,23,51,71,43,94,44,48,73,44,10,42,51,10,14,52,29,20,40,53,37,24,72,68,44,88,48,75,64,59,20,38,51,26,41,39,52,15,24,51,29,16,46,74,32,63,39,53,83,66,8,49,68,43,37,52,53,42,69,74,46,41,85,76,41,58,67,67,51,42,53,50,40,50,51,53,57,41,52,50,20,57,74,70,67,35,62,69,58,28,54,53,50,50,57,54,59,65,70,63,76,80,62,101,46,81,71,74,50,67,74,56,42,54,54,51,34,52,51,21,51,77,70,64,35,52,70,59,24,55,52,44,49,53,45,46,68,73,72,46,54,73,67,57,48,61,73,42,38,71,60,52,56,56,41,68,68,56,125

Nearest PDB structures (foldseek):
  4wne-assembly1_A  TM=3.847E-01  e=3.386E-02  Homo sapiens
  8fbk-assembly1_A  TM=2.731E-01  e=4.568E-01  synthetic construct
  4lct-assembly2_D  TM=3.666E-01  e=1.948E+00  Arabidopsis thaliana
  6w2v-assembly2_B  TM=2.379E-01  e=3.854E+00  synthetic construct

Sequence (293 aa):
MKLPVDLDALPEELARHVREAQDEGLWGDAIEAFEAWLDEAGKRPAPVLIMLAFMLYRDALEVMVDQVDELGTRAIALLDEAKQPKQTAALRREIERAVGRDRERSKQTSEKVAKSRAKPLESLSLAELRELAYKLGESKKSEELAIGARAWLLVSEQEEDAFGQRDAFGRAALIFAEAKDWKEALPRLEKILKKPADYEDWIAGYAWHHMLDKAIEDGDVALFEKRWKAALAMKREDHFPFSHPVQARYLEYAIEQKLTGVAKHLVAIIEAHRSARDQKALKPLLDRARALR

Secondary structure (DSSP, 8-state):
---SS-GGGS-HHHHHHHHHHHHHT--HHHHHHHHHHHHHHS---HHHHHHHHHHHHHHHHHT-GGGHHHHHHHHHHHHHHTT-HHHHHHHHHHHHHHHHHHHHHHHHHHHHHHHHHTS-GGGS-HHHHHHHHHHHHT-SSHHHHHHHHHHHHHHHHH--SHHHHHHHHHHHHHHHHHTT-HHHHHHHHHHHHHSGGGS-HHHHHHHHHHHHHHHHHTT-HHHHHHHHHHHHHT--STTSS--HHHHHHHHHHHHHTT-HHHHHHHHHHHHHHS-HHHHHHHHHHHHHHHT--